Protein AF-A0A811Q6N5-F1 (afdb_monomer_lite)

InterPro domains:
  IPR000994 Peptidase M24 [PF00557] (140-213)
  IPR031615 MYND-like zinc finger [PF15801] (1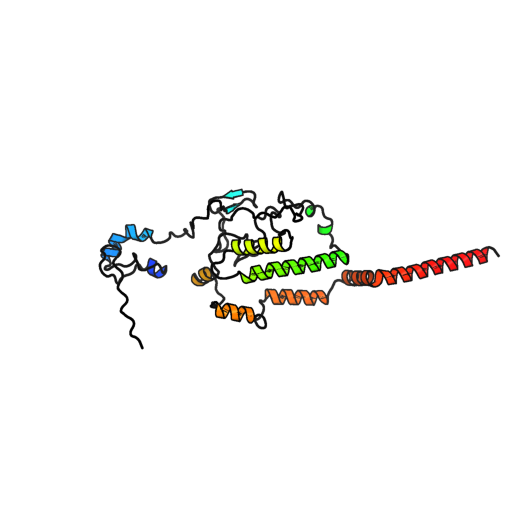3-56)
  IPR031615 MYND-like zinc finger [PS52013] (9-62)
  IPR036005 Creatinase/aminopeptidase-like [G3DSA:3.90.230.10] (87-225)
  IPR036005 Creatinase/aminopeptidase-like [SSF55920] (87-212)

Secondary structure (DSSP, 8-state):
---PPPPPPPBPTTT-SB--EE-HHHHHTT--STTTEESSHHHHHHHHHHHGGGSPPTT------PPTT-BEEEGGGTEEESSPP----SSS-----B-PPPPPPTTSPPPTTTTTS--STTTT-GGGTS-----HHHHHHHHHHHHHHHHHHHHHHHT--TT--HHHHHHHHHHHHHHTT---TTTTGGG--SSS----TT--S-PPP-S----HHHHHHTTS--------HHHHHHHHHTTTSPPPPHHHHHHHHHHHHHHHS--HHHHHHHHHHHTHHHHHHHHHHHHHHHHHHHHHHHHHHH-

Sequence (307 aa):
MEKGAPEASPPCARCGKPAQLQCPKCAELKLPRENAAFCTLDCFRVAWSSHKSVHPKPGALASQQSPEGWKYYVRKGRGRALELPRFDWTGPLRPYPISKMRVVPDEIEKPDWALDGIPKIEPDSDLQKRVEIKTPELIERMREICRIAREVLDPAARVIKPGITTDEIDRVVHEETIARGGYPSPLNYHFFPRSCCTSVNEVICHGIPDARVDDVQELRASGLLQGGGGLTDEQAFRFLTSFQGLPFGKCYNRVMEQIEIYKENKPMGTKLYAFLYNNKKTIAAVFGVFVALFGIIGTLVSVKKAI

Structure (mmCIF, N/CA/C/O backbone):
data_AF-A0A811Q6N5-F1
#
_entry.id   AF-A0A811Q6N5-F1
#
loop_
_atom_site.group_PDB
_atom_site.id
_atom_site.type_symbol
_atom_site.label_atom_id
_atom_site.label_alt_id
_atom_site.label_comp_id
_atom_site.label_asym_id
_atom_site.label_entity_id
_atom_site.label_seq_id
_atom_site.pdbx_PDB_ins_code
_atom_site.Cartn_x
_atom_site.Cartn_y
_atom_site.Cartn_z
_atom_site.occupancy
_atom_site.B_iso_or_equiv
_atom_site.auth_seq_id
_atom_site.auth_comp_id
_atom_site.auth_asym_id
_atom_site.auth_atom_id
_atom_site.pdbx_PDB_model_num
ATOM 1 N N . MET A 1 1 ? 44.303 -31.399 -8.808 1.00 38.75 1 MET A N 1
ATOM 2 C CA . MET A 1 1 ? 44.572 -30.075 -9.407 1.00 38.75 1 MET A CA 1
ATOM 3 C C . MET A 1 1 ? 44.508 -30.236 -10.915 1.00 38.75 1 MET A C 1
ATOM 5 O O . MET A 1 1 ? 45.519 -30.527 -11.542 1.00 38.75 1 MET A O 1
ATOM 9 N N . GLU A 1 2 ? 43.305 -30.156 -11.479 1.00 37.78 2 GLU A N 1
ATOM 10 C CA . GLU A 1 2 ? 43.130 -30.101 -12.931 1.00 37.78 2 GLU A CA 1
ATOM 11 C C . GLU A 1 2 ? 43.659 -28.755 -13.427 1.00 37.78 2 GLU A C 1
ATOM 13 O O . GLU A 1 2 ? 43.240 -27.695 -12.963 1.00 37.78 2 GLU A O 1
ATOM 18 N N . LYS A 1 3 ? 44.636 -28.800 -14.333 1.00 37.78 3 LYS A N 1
ATOM 19 C CA . LYS A 1 3 ? 45.086 -27.623 -15.072 1.00 37.78 3 LYS A CA 1
ATOM 20 C C . LYS A 1 3 ? 43.991 -27.298 -16.088 1.00 37.78 3 LYS A C 1
ATOM 22 O O . LYS A 1 3 ? 43.824 -28.041 -17.050 1.00 37.78 3 LYS A O 1
ATOM 27 N N . GLY A 1 4 ? 43.234 -26.230 -15.835 1.00 36.69 4 GLY A N 1
ATOM 28 C CA . GLY A 1 4 ? 42.237 -25.710 -16.769 1.00 36.69 4 GLY A CA 1
ATOM 29 C C . GLY A 1 4 ? 42.861 -25.418 -18.136 1.00 36.69 4 GLY A C 1
ATOM 30 O O . GLY A 1 4 ? 43.995 -24.941 -18.222 1.00 36.69 4 GLY A O 1
ATOM 31 N N . ALA A 1 5 ? 42.129 -25.755 -19.197 1.00 40.66 5 ALA A N 1
ATOM 32 C CA . ALA A 1 5 ? 42.508 -25.475 -20.577 1.00 40.66 5 ALA A CA 1
ATOM 33 C C . ALA A 1 5 ? 42.766 -23.965 -20.787 1.00 40.66 5 ALA A C 1
ATOM 35 O O . ALA A 1 5 ? 42.106 -23.146 -20.146 1.00 40.66 5 ALA A O 1
ATOM 36 N N . PRO A 1 6 ? 43.702 -23.569 -21.670 1.00 47.19 6 PRO A N 1
ATOM 37 C CA . PRO A 1 6 ? 43.937 -22.160 -21.966 1.00 47.19 6 PRO A CA 1
ATOM 38 C C . PRO A 1 6 ? 42.685 -21.544 -22.605 1.00 47.19 6 PRO A C 1
ATOM 40 O O . PRO A 1 6 ? 42.237 -22.005 -23.655 1.00 47.19 6 PRO A O 1
ATOM 43 N N . GLU A 1 7 ? 42.121 -20.509 -21.975 1.00 57.81 7 GLU A N 1
ATOM 44 C CA . GLU A 1 7 ? 41.024 -19.721 -22.545 1.00 57.81 7 GLU A CA 1
ATOM 45 C C . GLU A 1 7 ? 41.434 -19.199 -23.930 1.00 57.81 7 GLU A C 1
ATOM 47 O O . GLU A 1 7 ? 42.450 -18.513 -24.087 1.00 57.81 7 GLU A O 1
ATOM 52 N N . ALA A 1 8 ? 40.654 -19.551 -24.954 1.00 67.50 8 ALA A N 1
ATOM 53 C CA . ALA A 1 8 ? 40.895 -19.100 -26.315 1.00 67.50 8 ALA A CA 1
ATOM 54 C C . ALA A 1 8 ? 40.844 -17.565 -26.366 1.00 67.50 8 ALA A C 1
ATOM 56 O O . ALA A 1 8 ? 39.873 -16.943 -25.935 1.00 67.50 8 ALA A O 1
ATOM 57 N N . SER A 1 9 ? 41.901 -16.939 -26.889 1.00 73.94 9 SER A N 1
ATOM 58 C CA . SER A 1 9 ? 41.954 -15.481 -27.019 1.00 73.94 9 SER A CA 1
ATOM 59 C C . SER A 1 9 ? 40.845 -14.996 -27.966 1.00 73.94 9 SER A C 1
ATOM 61 O O . SER A 1 9 ? 40.751 -15.516 -29.082 1.00 73.94 9 SER A O 1
ATOM 63 N N . PRO A 1 10 ? 40.027 -14.002 -27.575 1.00 83.31 10 PRO A N 1
ATOM 64 C CA . PRO A 1 10 ? 38.924 -13.529 -28.404 1.00 83.31 10 PRO A CA 1
ATOM 65 C C . PRO A 1 10 ? 39.441 -12.905 -29.713 1.00 83.31 10 PRO A C 1
ATOM 67 O O . PRO A 1 10 ? 40.544 -12.343 -29.738 1.00 83.31 10 PRO A O 1
ATOM 70 N N . PRO A 1 11 ? 38.668 -12.970 -30.811 1.00 88.12 11 PRO A N 1
ATOM 71 C CA . PRO A 1 11 ? 39.056 -12.354 -32.072 1.00 88.12 11 PRO A CA 1
ATOM 72 C C . PRO A 1 11 ? 39.027 -10.824 -31.965 1.00 88.12 11 PRO A C 1
ATOM 74 O O . PRO A 1 11 ? 38.160 -10.226 -31.328 1.00 88.12 11 PRO A O 1
ATOM 77 N N . CYS A 1 12 ? 39.981 -10.173 -32.624 1.00 86.50 12 CYS A N 1
ATOM 78 C CA . CYS A 1 12 ? 40.055 -8.725 -32.735 1.00 86.50 12 CYS A CA 1
ATOM 79 C C . CYS A 1 12 ? 38.809 -8.202 -33.448 1.00 86.50 12 CYS A C 1
ATOM 81 O O . CYS A 1 12 ? 38.562 -8.566 -34.598 1.00 86.50 12 CYS A O 1
ATOM 83 N N . ALA A 1 13 ? 38.102 -7.267 -32.812 1.00 84.12 13 ALA A N 1
ATOM 84 C CA . ALA A 1 13 ? 36.857 -6.682 -33.311 1.00 84.12 13 ALA A CA 1
ATOM 85 C C . ALA A 1 13 ? 36.988 -5.994 -34.685 1.00 84.12 13 ALA A C 1
ATOM 87 O O . ALA A 1 13 ? 35.990 -5.699 -35.333 1.00 84.12 13 ALA A O 1
ATOM 88 N N . ARG A 1 14 ? 38.221 -5.724 -35.138 1.00 86.00 14 ARG A N 1
ATOM 89 C CA . ARG A 1 14 ? 38.505 -5.135 -36.452 1.00 86.00 14 ARG A CA 1
ATOM 90 C C . ARG A 1 14 ? 38.951 -6.154 -37.498 1.00 86.00 14 ARG A C 1
ATOM 92 O O . ARG A 1 14 ? 38.504 -6.089 -38.634 1.00 86.00 14 ARG A O 1
ATOM 99 N N . CYS A 1 15 ? 39.924 -7.000 -37.164 1.00 87.31 15 CYS A N 1
ATOM 100 C CA . CYS A 1 15 ? 40.653 -7.804 -38.154 1.00 87.31 15 CYS A CA 1
ATOM 101 C C . CYS A 1 15 ? 40.602 -9.313 -37.894 1.00 87.31 15 CYS A C 1
ATOM 103 O O . CYS A 1 15 ? 41.273 -10.063 -38.596 1.00 87.31 15 CYS A O 1
ATOM 105 N N . GLY A 1 16 ? 39.876 -9.759 -36.864 1.00 83.62 16 GLY A N 1
ATOM 106 C CA . GLY A 1 16 ? 39.675 -11.174 -36.542 1.00 83.62 16 GLY A CA 1
ATOM 107 C C . GLY A 1 16 ? 40.877 -11.900 -35.927 1.00 83.62 16 GLY A C 1
ATOM 108 O O . GLY A 1 16 ? 40.720 -13.011 -35.434 1.00 83.62 16 GLY A O 1
ATOM 109 N N . LYS A 1 17 ? 42.072 -11.293 -35.901 1.00 88.69 17 LYS A N 1
ATOM 110 C CA . LYS A 1 17 ? 43.275 -11.886 -35.284 1.00 88.69 17 LYS A CA 1
ATOM 111 C C . LYS A 1 17 ? 43.118 -12.044 -33.763 1.00 88.69 17 LYS A C 1
ATOM 113 O O . LYS A 1 17 ? 42.448 -11.203 -33.170 1.00 88.69 17 LYS A O 1
ATOM 118 N N . PRO A 1 18 ? 43.778 -13.018 -33.112 1.00 88.19 18 PRO A N 1
ATOM 119 C CA . PRO A 1 18 ? 43.757 -13.153 -31.654 1.00 88.19 18 PRO A CA 1
ATOM 120 C C . PRO A 1 18 ? 44.109 -11.835 -30.953 1.00 88.19 18 PRO A C 1
ATOM 122 O O . PRO A 1 18 ? 45.118 -11.199 -31.271 1.00 88.19 18 PRO A O 1
ATOM 125 N N . ALA A 1 19 ? 43.253 -11.401 -30.032 1.00 86.75 19 ALA A N 1
ATOM 126 C CA . ALA A 1 19 ? 43.373 -10.121 -29.352 1.00 86.75 19 ALA A CA 1
ATOM 127 C C . ALA A 1 19 ? 43.692 -10.290 -27.865 1.00 86.75 19 ALA A C 1
ATOM 129 O O . ALA A 1 19 ? 43.110 -11.125 -27.177 1.00 86.75 19 ALA A O 1
ATOM 130 N N . GLN A 1 20 ? 44.595 -9.444 -27.366 1.00 82.38 20 GLN A N 1
ATOM 131 C CA . GLN A 1 20 ? 44.990 -9.414 -25.953 1.00 82.38 20 GLN A CA 1
ATOM 132 C C . GLN A 1 20 ? 44.655 -8.080 -25.275 1.00 82.38 20 GLN A C 1
ATOM 134 O O . GLN A 1 20 ? 44.527 -8.031 -24.054 1.00 82.38 20 GLN A O 1
ATOM 139 N N . LEU A 1 21 ? 44.452 -7.008 -26.049 1.00 83.50 21 LEU A N 1
ATOM 140 C CA . LEU A 1 21 ? 44.120 -5.684 -25.526 1.00 83.50 21 LEU A CA 1
ATOM 141 C C . LEU A 1 21 ? 42.601 -5.521 -25.412 1.00 83.50 21 LEU A C 1
ATOM 143 O O . LEU A 1 21 ? 41.848 -6.012 -26.253 1.00 83.50 21 LEU A O 1
ATOM 147 N N . GLN A 1 22 ? 42.154 -4.791 -24.393 1.00 82.56 22 GLN A N 1
ATOM 148 C CA . GLN A 1 22 ? 40.747 -4.462 -24.159 1.00 82.56 22 GLN A CA 1
ATOM 149 C C . GLN A 1 22 ? 40.582 -2.943 -24.053 1.00 82.56 22 GLN A C 1
ATOM 151 O O . GLN A 1 22 ? 41.466 -2.251 -23.548 1.00 82.56 22 GLN A O 1
ATOM 156 N N . CYS A 1 23 ? 39.450 -2.415 -24.525 1.00 84.75 23 CYS A N 1
ATOM 157 C CA . CYS A 1 23 ? 39.114 -1.007 -24.320 1.00 84.75 23 CYS A CA 1
ATOM 158 C C . CYS A 1 23 ? 39.022 -0.692 -22.810 1.00 84.75 23 CYS A C 1
ATOM 160 O O . CYS A 1 23 ? 38.252 -1.363 -22.117 1.00 84.75 23 CYS A O 1
ATOM 162 N N . PRO A 1 24 ? 39.713 0.348 -22.299 1.00 82.19 24 PRO A N 1
ATOM 163 C CA . PRO A 1 24 ? 39.661 0.711 -20.881 1.00 82.19 24 PRO A CA 1
ATOM 164 C C . PRO A 1 24 ? 38.242 1.000 -20.379 1.00 82.19 24 PRO A C 1
ATOM 166 O O . PRO A 1 24 ? 37.887 0.578 -19.285 1.00 82.19 24 PRO A O 1
ATO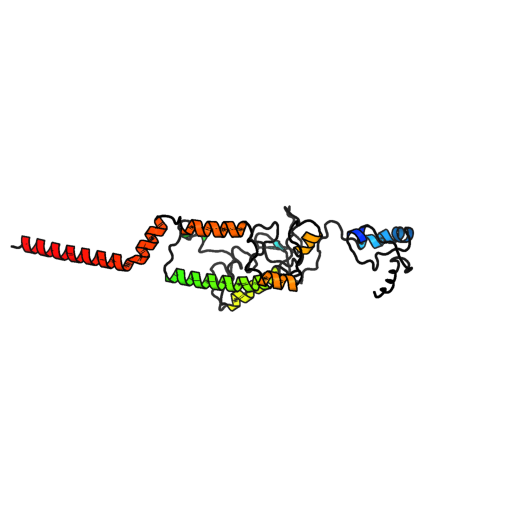M 169 N N . LYS A 1 25 ? 37.398 1.637 -21.207 1.00 77.56 25 LYS A N 1
ATOM 170 C CA . LYS A 1 25 ? 35.998 1.927 -20.860 1.00 77.56 25 LYS A CA 1
ATOM 171 C C . LYS A 1 25 ? 35.144 0.660 -20.800 1.00 77.56 25 LYS A C 1
ATOM 173 O O . LYS A 1 25 ? 34.339 0.518 -19.891 1.00 77.56 25 LYS A O 1
ATOM 178 N N . CYS A 1 26 ? 35.336 -0.289 -21.718 1.00 82.25 26 CYS A N 1
ATOM 179 C CA . CYS A 1 26 ? 34.648 -1.583 -21.649 1.00 82.25 26 CYS A CA 1
ATOM 180 C C . CYS A 1 26 ? 35.101 -2.410 -20.439 1.00 82.25 26 CYS A C 1
ATOM 182 O O . CYS A 1 26 ? 34.277 -3.099 -19.849 1.00 82.25 26 CYS A O 1
ATOM 184 N N . ALA A 1 27 ? 36.386 -2.339 -20.072 1.00 80.81 27 ALA A N 1
ATOM 185 C CA . ALA A 1 27 ? 36.914 -2.991 -18.876 1.00 80.81 27 ALA A CA 1
ATOM 186 C C . ALA A 1 27 ? 36.331 -2.373 -17.592 1.00 80.81 27 ALA A C 1
ATOM 188 O O . ALA A 1 27 ? 35.909 -3.102 -16.700 1.00 80.81 27 ALA A O 1
ATOM 189 N N . GLU A 1 28 ? 36.232 -1.041 -17.537 1.00 77.62 28 GLU A N 1
ATOM 190 C CA . GLU A 1 28 ? 35.579 -0.295 -16.452 1.00 77.62 28 GLU A CA 1
ATOM 191 C C . GLU A 1 28 ? 34.086 -0.651 -16.332 1.00 77.62 28 GLU A C 1
ATOM 193 O O . GLU A 1 28 ? 33.594 -0.900 -15.236 1.00 77.62 28 GLU A O 1
ATOM 198 N N . LEU A 1 29 ? 33.379 -0.741 -17.464 1.00 74.12 29 LEU A N 1
ATOM 199 C CA . LEU A 1 29 ? 31.946 -1.057 -17.541 1.00 74.12 29 LEU A CA 1
ATOM 200 C C . LEU A 1 29 ? 31.632 -2.565 -17.497 1.00 74.12 29 LEU A C 1
ATOM 202 O O . LEU A 1 29 ? 30.470 -2.940 -17.633 1.00 74.12 29 LEU A O 1
ATOM 206 N N . LYS A 1 30 ? 32.645 -3.431 -17.345 1.00 76.44 30 LYS A N 1
ATOM 207 C CA . LYS A 1 30 ? 32.521 -4.904 -17.361 1.00 76.44 30 LYS A CA 1
ATOM 208 C C . LYS A 1 30 ? 31.727 -5.455 -18.559 1.00 76.44 30 LYS A C 1
ATOM 210 O O . LYS A 1 30 ? 31.027 -6.458 -18.442 1.00 76.44 30 LYS A O 1
ATOM 215 N N . LEU A 1 31 ? 31.841 -4.810 -19.720 1.00 75.62 31 LEU A N 1
ATOM 216 C CA . LEU A 1 31 ? 31.185 -5.268 -20.947 1.00 75.62 31 LEU A CA 1
ATOM 217 C C . LEU A 1 31 ? 31.876 -6.536 -21.489 1.00 75.62 31 LEU A C 1
ATOM 219 O O . LEU A 1 31 ? 33.095 -6.674 -21.315 1.00 75.62 31 LEU A O 1
ATOM 223 N N . PRO A 1 32 ? 31.141 -7.442 -22.170 1.00 77.62 32 PRO A N 1
ATOM 224 C CA . PRO A 1 32 ? 31.713 -8.648 -22.765 1.00 77.62 32 PRO A CA 1
ATOM 225 C C . PRO A 1 32 ? 32.937 -8.343 -23.637 1.00 77.62 32 PRO A C 1
ATOM 227 O O . PRO A 1 32 ? 32.979 -7.341 -24.353 1.00 77.62 32 PRO A O 1
ATOM 230 N N . ARG A 1 33 ? 33.952 -9.217 -23.587 1.00 74.06 33 ARG A N 1
ATOM 231 C CA . ARG A 1 33 ? 35.174 -9.066 -24.404 1.00 74.06 33 ARG A CA 1
ATOM 232 C C . ARG A 1 33 ? 34.930 -9.383 -25.880 1.00 74.06 33 ARG A C 1
ATOM 234 O O . ARG A 1 33 ? 35.686 -8.924 -26.738 1.00 74.06 33 ARG A O 1
ATOM 241 N N . GLU A 1 34 ? 33.877 -10.137 -26.169 1.00 68.56 34 GLU A N 1
ATOM 242 C CA . GLU A 1 34 ? 33.398 -10.443 -27.512 1.00 68.56 34 GLU A CA 1
ATOM 243 C C . GLU A 1 34 ? 33.021 -9.131 -28.219 1.00 68.56 34 GLU A C 1
ATOM 245 O O . GLU A 1 34 ? 32.173 -8.379 -27.749 1.00 68.56 34 GLU A O 1
ATOM 250 N N . ASN A 1 35 ? 33.710 -8.811 -29.320 1.00 69.38 35 ASN A N 1
ATOM 251 C CA . ASN A 1 35 ? 33.609 -7.540 -30.063 1.00 69.38 35 ASN A CA 1
ATOM 252 C C . ASN A 1 35 ? 34.190 -6.285 -29.367 1.00 69.38 35 ASN A C 1
ATOM 254 O O . ASN A 1 35 ? 34.050 -5.173 -29.882 1.00 69.38 35 ASN A O 1
ATOM 258 N N . ALA A 1 36 ? 34.909 -6.443 -28.250 1.00 76.88 36 ALA A N 1
ATOM 259 C CA . ALA A 1 36 ? 35.587 -5.351 -27.532 1.00 76.88 36 ALA A CA 1
ATOM 260 C C . ALA A 1 36 ? 37.098 -5.588 -27.311 1.00 76.88 36 ALA A C 1
ATOM 262 O O . ALA A 1 36 ? 37.750 -4.840 -26.569 1.00 76.88 36 ALA A O 1
ATOM 263 N N . ALA A 1 37 ? 37.657 -6.618 -27.954 1.00 85.75 37 ALA A N 1
ATOM 264 C CA . ALA A 1 37 ? 39.072 -6.970 -27.905 1.00 85.75 37 ALA A CA 1
ATOM 265 C C . ALA A 1 37 ? 39.824 -6.501 -29.164 1.00 85.75 37 ALA A C 1
ATOM 267 O O . ALA A 1 37 ? 39.303 -6.561 -30.280 1.00 85.75 37 ALA A O 1
ATOM 268 N N . PHE A 1 38 ? 41.073 -6.056 -28.997 1.00 89.19 38 PHE A N 1
ATOM 269 C CA . PHE A 1 38 ? 41.928 -5.553 -30.075 1.00 89.19 38 PHE A CA 1
ATOM 270 C C . PHE A 1 38 ? 43.320 -6.194 -30.034 1.00 89.19 38 PHE A C 1
ATOM 272 O O . PHE A 1 38 ? 43.899 -6.406 -28.969 1.00 89.19 38 PHE A O 1
ATOM 279 N N . CYS A 1 39 ? 43.882 -6.508 -31.202 1.00 89.75 39 CYS A N 1
ATOM 280 C CA . CYS A 1 39 ? 45.232 -7.074 -31.286 1.00 89.75 39 CYS A CA 1
ATOM 281 C C . CYS A 1 39 ? 46.335 -6.009 -31.154 1.00 89.75 39 CYS A C 1
ATOM 283 O O . CYS A 1 39 ? 47.429 -6.322 -30.704 1.00 89.75 39 CYS A O 1
ATOM 285 N N . THR A 1 40 ? 46.062 -4.754 -31.539 1.00 89.12 40 THR A N 1
ATOM 286 C CA . THR A 1 40 ? 47.014 -3.630 -31.476 1.00 89.12 40 THR A CA 1
ATOM 287 C C . THR A 1 40 ? 46.307 -2.306 -31.179 1.00 89.12 40 THR A C 1
ATOM 289 O O . THR A 1 40 ? 45.103 -2.165 -31.423 1.00 89.12 40 THR A O 1
ATOM 292 N N . LEU A 1 41 ? 47.067 -1.307 -30.712 1.00 84.81 41 LEU A N 1
ATOM 293 C CA . LEU A 1 41 ? 46.569 0.056 -30.489 1.00 84.81 41 LEU A CA 1
ATOM 294 C C . LEU A 1 41 ? 46.045 0.705 -31.783 1.00 84.81 41 LEU A C 1
ATOM 296 O O . LEU A 1 41 ? 45.053 1.428 -31.747 1.00 84.81 41 LEU A O 1
ATOM 300 N N . ASP A 1 42 ? 46.645 0.402 -32.935 1.00 87.88 42 ASP A N 1
ATOM 301 C CA . ASP A 1 42 ? 46.171 0.906 -34.231 1.00 87.88 42 ASP A CA 1
ATOM 302 C C . ASP A 1 42 ? 44.824 0.304 -34.631 1.00 87.88 42 ASP A C 1
ATOM 304 O O . ASP A 1 42 ? 43.959 1.001 -35.163 1.00 87.88 42 ASP A O 1
ATOM 308 N N . CYS A 1 43 ? 44.599 -0.982 -34.337 1.00 86.56 43 CYS A N 1
ATOM 309 C CA . CYS A 1 43 ? 43.284 -1.586 -34.541 1.00 86.56 43 CYS A CA 1
ATOM 310 C C . CYS A 1 43 ? 42.219 -0.927 -33.666 1.00 86.56 43 CYS A C 1
ATOM 312 O O . CYS A 1 43 ? 41.117 -0.698 -34.157 1.00 86.56 43 CYS A O 1
ATOM 314 N N . PHE A 1 44 ? 42.562 -0.567 -32.427 1.00 86.69 44 PHE A N 1
ATOM 315 C CA . PHE A 1 44 ? 41.679 0.189 -31.542 1.00 86.69 44 PHE A CA 1
ATOM 316 C C . PHE A 1 44 ? 41.387 1.600 -32.076 1.00 86.69 44 PHE A C 1
ATOM 318 O O . PHE A 1 44 ? 40.225 1.980 -32.182 1.00 86.69 44 PHE A O 1
ATOM 325 N N . ARG A 1 45 ? 42.414 2.364 -32.474 1.00 84.94 45 ARG A N 1
ATOM 326 C CA . ARG A 1 45 ? 42.250 3.739 -32.982 1.00 84.94 45 ARG A CA 1
ATOM 327 C C . ARG A 1 45 ? 41.370 3.801 -34.228 1.00 84.94 45 ARG A C 1
ATOM 329 O O . ARG A 1 45 ? 40.478 4.640 -34.295 1.00 84.94 45 ARG A O 1
ATOM 336 N N . VAL A 1 46 ? 41.587 2.901 -35.188 1.00 85.56 46 VAL A N 1
ATOM 337 C CA . VAL A 1 46 ? 40.789 2.858 -36.425 1.00 85.56 46 VAL A CA 1
ATOM 338 C C . VAL A 1 46 ? 39.356 2.400 -36.151 1.00 85.56 46 VAL A C 1
ATOM 340 O O . VAL A 1 46 ? 38.422 2.921 -36.752 1.00 85.56 46 VAL A O 1
ATOM 343 N N . ALA A 1 47 ? 39.166 1.457 -35.226 1.00 83.69 47 ALA A N 1
ATOM 344 C CA . ALA A 1 47 ? 37.840 0.984 -34.846 1.00 83.69 47 ALA A CA 1
ATOM 345 C C . ALA A 1 47 ? 37.108 1.926 -33.876 1.00 83.69 47 ALA A C 1
ATOM 347 O O . ALA A 1 47 ? 35.939 1.699 -33.595 1.00 83.69 47 ALA A O 1
ATOM 348 N N . TRP A 1 48 ? 37.746 2.979 -33.350 1.00 81.25 48 TRP A N 1
ATOM 349 C CA . TRP A 1 48 ? 37.165 3.827 -32.302 1.00 81.25 48 TRP A CA 1
ATOM 350 C C . TRP A 1 48 ? 35.834 4.471 -32.709 1.00 81.25 48 TRP A C 1
ATOM 352 O O . TRP A 1 48 ? 34.909 4.553 -31.900 1.00 81.25 48 TRP A O 1
ATOM 362 N N . SER A 1 49 ? 35.714 4.913 -33.965 1.00 77.31 49 SER A N 1
ATOM 363 C CA . SER A 1 49 ? 34.514 5.587 -34.472 1.00 77.31 49 SER A CA 1
ATOM 364 C C . SER A 1 49 ? 33.273 4.691 -34.453 1.00 77.31 49 SER A C 1
ATOM 366 O O . SER A 1 49 ? 32.194 5.188 -34.134 1.00 77.31 49 SER A O 1
ATOM 368 N N . SER A 1 50 ? 33.429 3.395 -34.736 1.00 79.62 50 SER A N 1
ATOM 369 C CA . SER A 1 50 ? 32.362 2.395 -34.656 1.00 79.62 50 SER A CA 1
ATOM 370 C C . SER A 1 50 ? 32.244 1.795 -33.253 1.00 79.62 50 SER A C 1
ATOM 372 O O . SER A 1 50 ? 31.136 1.648 -32.745 1.00 79.62 50 SER A O 1
ATOM 374 N N . HIS A 1 51 ? 33.360 1.530 -32.572 1.00 81.38 51 HIS A N 1
ATOM 375 C CA . HIS A 1 51 ? 33.393 0.914 -31.246 1.00 81.38 51 HIS A CA 1
ATOM 376 C C . HIS A 1 51 ? 32.774 1.800 -30.159 1.00 81.38 51 HIS A C 1
ATOM 378 O O . HIS A 1 51 ? 32.061 1.285 -29.313 1.00 81.38 51 HIS A O 1
ATOM 384 N N . LYS A 1 52 ? 32.943 3.129 -30.191 1.00 76.94 52 LYS A N 1
ATOM 385 C CA . LYS A 1 52 ? 32.346 4.032 -29.181 1.00 76.94 52 LYS A CA 1
ATOM 386 C C . LYS A 1 52 ? 30.812 3.946 -29.081 1.00 76.94 52 LYS A C 1
ATOM 388 O O . LYS A 1 52 ? 30.246 4.407 -28.099 1.00 76.94 52 LYS A O 1
ATOM 393 N N . SER A 1 53 ? 30.139 3.384 -30.091 1.00 75.56 53 SER A N 1
ATOM 394 C CA . SER A 1 53 ? 28.688 3.149 -30.073 1.00 75.56 53 SER A CA 1
ATOM 395 C C . SER A 1 53 ? 28.262 2.023 -29.124 1.00 75.56 53 SER A C 1
ATOM 397 O O . SER A 1 53 ? 27.109 1.999 -28.708 1.00 75.56 53 SER A O 1
ATOM 399 N N . VAL A 1 54 ? 29.189 1.134 -28.739 1.00 70.38 54 VAL A N 1
ATOM 400 C CA . VAL A 1 54 ? 28.933 0.060 -27.764 1.00 70.38 54 VAL A CA 1
ATOM 401 C C . VAL A 1 54 ? 28.998 0.562 -26.320 1.00 70.38 54 VAL A C 1
ATOM 403 O O . VAL A 1 54 ? 28.712 -0.186 -25.390 1.00 70.38 54 VAL A O 1
ATOM 406 N N . HIS A 1 55 ? 29.399 1.822 -26.112 1.00 72.81 55 HIS A N 1
ATOM 407 C CA . HIS A 1 55 ? 29.423 2.445 -24.793 1.00 72.81 55 HIS A CA 1
ATOM 408 C C . HIS A 1 55 ? 28.077 3.142 -24.558 1.00 72.81 55 HIS A C 1
ATOM 410 O O . HIS A 1 55 ? 27.686 3.989 -25.368 1.00 72.81 55 HIS A O 1
ATOM 416 N N . PRO A 1 56 ? 27.361 2.836 -23.463 1.00 58.62 56 PRO A N 1
ATOM 417 C CA . PRO A 1 56 ? 26.148 3.566 -23.119 1.00 58.62 56 PRO A CA 1
ATOM 418 C C . PRO A 1 56 ? 26.473 5.054 -22.918 1.00 58.62 56 PRO A C 1
ATOM 420 O O . PRO A 1 56 ? 27.449 5.412 -22.252 1.00 58.62 56 PRO A O 1
ATOM 423 N N . LYS A 1 57 ? 25.673 5.941 -23.527 1.00 52.19 57 LYS A N 1
ATOM 424 C CA . LYS A 1 57 ? 25.845 7.395 -23.376 1.00 52.19 57 LYS A CA 1
ATOM 425 C C . LYS A 1 57 ? 25.611 7.797 -21.910 1.00 52.19 57 LYS A C 1
ATOM 427 O O . LYS A 1 57 ? 24.690 7.262 -21.290 1.00 52.19 57 LYS A O 1
ATOM 432 N N . PRO A 1 58 ? 26.356 8.773 -21.360 1.00 37.50 58 PRO A N 1
ATOM 433 C CA . PRO A 1 58 ? 26.047 9.335 -20.047 1.00 37.50 58 PRO A CA 1
ATOM 434 C C . PRO A 1 58 ? 24.622 9.907 -20.069 1.00 37.50 58 PRO A C 1
ATOM 436 O O . PRO A 1 58 ? 24.333 10.796 -20.868 1.00 37.50 58 PRO A O 1
ATOM 439 N N . GLY A 1 59 ? 23.720 9.353 -19.254 1.00 45.28 59 GLY A N 1
ATOM 440 C CA . GLY A 1 59 ? 22.294 9.715 -19.243 1.00 45.28 59 GLY A CA 1
ATOM 441 C C . GLY A 1 59 ? 21.367 8.792 -20.043 1.00 45.28 59 GLY A C 1
ATOM 442 O O . GLY A 1 59 ? 20.159 8.990 -20.012 1.00 45.28 59 GLY A O 1
ATOM 443 N N . ALA A 1 60 ? 21.894 7.756 -20.700 1.00 38.34 60 ALA A N 1
ATOM 444 C CA . ALA A 1 60 ? 21.111 6.650 -21.247 1.00 38.34 60 ALA A CA 1
ATOM 445 C C . ALA A 1 60 ? 21.053 5.485 -20.243 1.00 38.34 60 ALA A C 1
ATOM 447 O O . ALA A 1 60 ? 21.452 4.366 -20.561 1.00 38.34 60 ALA A O 1
ATOM 448 N N . LEU A 1 61 ? 20.584 5.742 -19.016 1.00 40.97 61 LEU A N 1
ATOM 449 C CA . LEU A 1 61 ? 20.042 4.650 -18.210 1.00 40.97 61 LEU A CA 1
ATOM 450 C C . LEU A 1 61 ? 18.661 4.321 -18.790 1.00 40.97 61 LEU A C 1
ATOM 452 O O . LEU A 1 61 ? 17.752 5.144 -18.744 1.00 40.97 61 LEU A O 1
ATOM 456 N N . ALA A 1 62 ? 18.570 3.132 -19.383 1.00 38.81 62 ALA A N 1
ATOM 457 C CA . ALA A 1 62 ? 17.351 2.435 -19.773 1.00 38.81 62 ALA A CA 1
ATOM 458 C C . ALA A 1 62 ? 16.361 3.200 -20.681 1.00 38.81 62 ALA A C 1
ATOM 460 O O . ALA A 1 62 ? 15.272 3.581 -20.263 1.00 38.81 62 ALA A O 1
ATOM 461 N N . SER A 1 63 ? 16.624 3.215 -21.993 1.00 38.59 63 SER A N 1
ATOM 462 C CA . SER A 1 63 ? 15.532 2.893 -22.927 1.00 38.59 63 SER A CA 1
ATOM 463 C C . SER A 1 63 ? 15.395 1.367 -22.994 1.00 38.59 63 SER A C 1
ATOM 465 O O . SER A 1 63 ? 15.631 0.747 -24.031 1.00 38.59 63 SER A O 1
ATOM 467 N N . GLN A 1 64 ? 15.086 0.728 -21.864 1.00 45.12 64 GLN A N 1
ATOM 468 C CA . GLN A 1 64 ? 14.495 -0.602 -21.939 1.00 45.12 64 GLN A CA 1
ATOM 469 C C . GLN A 1 64 ? 13.135 -0.385 -22.598 1.00 45.12 64 GLN A C 1
ATOM 471 O O . GLN A 1 64 ? 12.339 0.416 -22.109 1.00 45.12 64 GLN A O 1
ATOM 476 N N . GLN A 1 65 ? 12.922 -0.991 -23.766 1.00 44.00 65 GLN A N 1
ATOM 477 C CA . GLN A 1 65 ? 11.639 -0.949 -24.459 1.00 44.00 65 GLN A CA 1
ATOM 478 C C . GLN A 1 65 ? 10.574 -1.417 -23.471 1.00 44.00 65 GLN A C 1
ATOM 480 O O . GLN A 1 65 ? 10.504 -2.593 -23.123 1.00 44.00 65 GLN A O 1
ATOM 485 N N . SER A 1 66 ? 9.793 -0.474 -22.952 1.00 51.69 66 SER A N 1
ATOM 486 C CA . SER A 1 66 ? 8.705 -0.799 -22.050 1.00 51.69 66 SER A CA 1
ATOM 487 C C . SER A 1 66 ? 7.691 -1.641 -22.825 1.00 51.69 66 SER A C 1
ATOM 489 O O . SER A 1 66 ? 7.428 -1.300 -23.985 1.00 51.69 66 SER A O 1
ATOM 491 N N . PRO A 1 67 ? 7.108 -2.697 -22.231 1.00 59.06 67 PRO A N 1
ATOM 492 C CA . PRO A 1 67 ? 6.115 -3.512 -22.921 1.00 59.06 67 PRO A CA 1
ATOM 493 C C . PRO A 1 67 ? 4.992 -2.631 -23.484 1.00 59.06 67 PRO A C 1
ATOM 495 O O . PRO A 1 67 ? 4.683 -1.576 -22.917 1.00 59.06 67 PRO A O 1
ATOM 498 N N . GLU A 1 68 ? 4.387 -3.031 -24.604 1.00 62.47 68 GLU A N 1
ATOM 499 C CA . GLU A 1 68 ? 3.390 -2.201 -25.288 1.00 62.47 68 GLU A CA 1
ATOM 500 C C . GLU A 1 68 ? 2.311 -1.678 -24.321 1.00 62.47 68 GLU A C 1
ATOM 502 O O . GLU A 1 68 ? 1.694 -2.417 -23.552 1.00 62.47 68 GLU A O 1
ATOM 507 N N . GLY A 1 69 ? 2.096 -0.359 -24.335 1.00 75.44 69 GLY A N 1
ATOM 508 C CA . GLY A 1 69 ? 1.084 0.308 -23.512 1.00 75.44 69 GLY A CA 1
ATOM 509 C C . GLY A 1 69 ? 1.528 0.742 -22.111 1.00 75.44 69 GLY A C 1
ATOM 510 O O . GLY A 1 69 ? 0.758 1.441 -21.445 1.00 75.44 69 GLY A O 1
ATOM 511 N N . TRP A 1 70 ? 2.744 0.410 -21.671 1.00 90.12 70 TRP A N 1
ATOM 512 C CA . TRP A 1 70 ? 3.310 0.945 -20.432 1.00 90.12 70 TRP A CA 1
ATOM 513 C C . TRP A 1 70 ? 3.719 2.409 -20.617 1.00 90.12 70 TRP A C 1
ATOM 515 O O . TRP A 1 70 ? 4.298 2.790 -21.632 1.00 90.12 70 TRP A O 1
ATOM 525 N N . LYS A 1 71 ? 3.366 3.259 -19.650 1.00 91.44 71 LYS A N 1
ATOM 526 C CA . LYS A 1 71 ? 3.580 4.714 -19.726 1.00 91.44 71 LYS A CA 1
ATOM 527 C C . LYS A 1 71 ? 3.920 5.280 -18.355 1.00 91.44 71 LYS A C 1
ATOM 529 O O . LYS A 1 71 ? 3.435 4.770 -17.346 1.00 91.44 71 LYS A O 1
ATOM 534 N N . TYR A 1 72 ? 4.683 6.366 -18.317 1.00 91.62 72 TYR A N 1
ATOM 535 C CA . TYR A 1 72 ? 4.961 7.107 -17.091 1.00 91.62 72 TYR A CA 1
ATOM 536 C C . TYR A 1 72 ? 3.694 7.734 -16.523 1.00 91.62 72 TYR A C 1
ATOM 538 O O . TYR A 1 72 ? 2.849 8.252 -17.261 1.00 91.62 72 TYR A O 1
ATOM 546 N N . TYR A 1 73 ? 3.586 7.713 -15.199 1.00 90.12 73 TYR A N 1
ATOM 547 C CA . TYR A 1 73 ? 2.494 8.339 -14.472 1.00 90.12 73 TYR A CA 1
ATOM 548 C C . TYR A 1 73 ? 2.782 9.818 -14.233 1.00 90.12 73 TYR A C 1
ATOM 550 O O . TYR A 1 73 ? 3.813 10.166 -13.663 1.00 90.12 73 TYR A O 1
ATOM 558 N N . VAL A 1 74 ? 1.881 10.705 -14.660 1.00 90.00 74 VAL A N 1
ATOM 559 C CA . VAL A 1 74 ? 2.063 12.158 -14.519 1.00 90.00 74 VAL A CA 1
ATOM 560 C C . VAL A 1 74 ? 0.781 12.839 -14.035 1.00 90.00 74 VAL A C 1
ATOM 562 O O . VAL A 1 74 ? -0.299 12.250 -14.035 1.00 90.00 74 VAL A O 1
ATOM 565 N N . ARG A 1 75 ? 0.892 14.109 -13.618 1.00 85.88 75 ARG A N 1
ATOM 566 C CA . ARG A 1 75 ? -0.246 14.968 -13.223 1.00 85.88 75 ARG A CA 1
ATOM 567 C C . ARG A 1 75 ? -1.146 14.351 -12.139 1.00 85.88 75 ARG A C 1
ATOM 569 O O . ARG A 1 75 ? -2.368 14.360 -12.280 1.00 85.88 75 ARG A O 1
ATOM 576 N N . LYS A 1 76 ? -0.544 13.804 -11.070 1.00 81.56 76 LYS A N 1
ATOM 577 C CA . LYS A 1 76 ? -1.258 13.098 -9.981 1.00 81.56 76 LYS A CA 1
ATOM 578 C C . LYS A 1 76 ? -2.234 12.047 -10.521 1.00 81.56 76 LYS A C 1
ATOM 580 O O . LYS A 1 76 ? -3.374 11.963 -10.092 1.00 81.56 76 LYS A O 1
ATOM 585 N N . GLY A 1 77 ? -1.805 11.340 -11.556 1.00 75.12 77 GLY A N 1
ATOM 586 C CA . GLY A 1 77 ? -2.539 10.222 -12.107 1.00 75.12 77 GLY A CA 1
ATOM 587 C C . GLY A 1 77 ? -3.591 10.470 -13.151 1.00 75.12 77 GLY A C 1
ATOM 588 O O . GLY A 1 77 ? -4.167 9.533 -13.694 1.00 75.12 77 GLY A O 1
ATOM 589 N N . ARG A 1 78 ? -3.753 11.730 -13.530 1.00 84.12 78 ARG A N 1
ATOM 590 C CA . ARG A 1 78 ? -4.654 12.118 -14.611 1.00 84.12 78 ARG A CA 1
ATOM 591 C C . ARG A 1 78 ? -3.966 12.187 -15.973 1.00 84.12 78 ARG A C 1
ATOM 593 O O . ARG A 1 78 ? -4.570 12.634 -16.940 1.00 84.12 78 ARG A O 1
ATOM 600 N N . GLY A 1 79 ? -2.697 11.789 -16.067 1.00 87.44 79 GLY A N 1
ATOM 601 C CA . GLY A 1 79 ? -1.960 11.782 -17.324 1.00 87.44 79 GLY A CA 1
ATOM 602 C C . GLY A 1 79 ? -0.995 10.611 -17.449 1.00 87.44 79 GLY A C 1
ATOM 603 O O . GLY A 1 79 ? -0.521 10.049 -16.460 1.00 87.44 79 GLY A O 1
ATOM 604 N N . ARG A 1 80 ? -0.691 10.266 -18.700 1.00 90.38 80 ARG A N 1
ATOM 605 C CA . ARG A 1 80 ? 0.277 9.236 -19.079 1.00 90.38 80 ARG A CA 1
ATOM 606 C C . ARG A 1 80 ? 1.247 9.822 -20.103 1.00 90.38 80 ARG A C 1
ATOM 608 O O . ARG A 1 80 ? 0.794 10.462 -21.049 1.00 90.38 80 ARG A O 1
ATOM 615 N N . ALA A 1 81 ? 2.545 9.591 -19.933 1.00 89.12 81 ALA A N 1
ATOM 616 C CA . ALA A 1 81 ? 3.581 10.053 -20.862 1.00 89.12 81 ALA A CA 1
ATOM 617 C C . ALA A 1 81 ? 4.428 8.877 -21.372 1.00 89.12 81 ALA A C 1
ATOM 619 O O . ALA A 1 81 ? 4.617 7.898 -20.654 1.00 89.12 81 ALA A O 1
ATOM 620 N N . LEU A 1 82 ? 4.908 8.959 -22.614 1.00 88.38 82 LEU A N 1
ATOM 621 C CA . LEU A 1 82 ? 5.853 7.978 -23.169 1.00 88.38 82 LEU A CA 1
ATOM 622 C C . LEU A 1 82 ? 7.289 8.259 -22.719 1.00 88.38 82 LEU A C 1
ATOM 624 O O . LEU A 1 82 ? 8.083 7.338 -22.585 1.00 88.38 82 LEU A O 1
ATOM 628 N N . GLU A 1 83 ? 7.598 9.524 -22.458 1.00 88.56 83 GLU A N 1
ATOM 629 C CA . GLU A 1 83 ? 8.914 9.970 -22.020 1.00 88.56 83 GLU A CA 1
ATOM 630 C C . GLU A 1 83 ? 8.944 10.193 -20.509 1.00 88.56 83 GLU A C 1
ATOM 632 O O . GLU A 1 83 ? 7.934 10.561 -19.895 1.00 88.56 83 GLU A O 1
ATOM 637 N N . LEU A 1 84 ? 10.125 9.988 -19.923 1.00 87.62 84 LEU A N 1
ATOM 638 C CA . LEU A 1 84 ? 10.378 10.250 -18.513 1.00 87.62 84 LEU A CA 1
ATOM 639 C C . LEU A 1 84 ? 10.098 11.736 -18.219 1.00 87.62 84 LEU A C 1
ATOM 641 O O . LEU A 1 84 ? 10.672 12.605 -18.882 1.00 87.62 84 LEU A O 1
ATOM 645 N N . PRO A 1 85 ? 9.245 12.069 -17.233 1.00 86.50 85 PRO A N 1
ATOM 646 C CA . PRO A 1 85 ? 8.967 13.457 -16.905 1.00 86.50 85 PRO A CA 1
ATOM 647 C C . PRO A 1 85 ? 10.234 14.172 -16.435 1.00 86.50 85 PRO A C 1
ATOM 649 O O . PRO A 1 85 ? 11.009 13.654 -15.627 1.00 86.50 85 PRO A O 1
ATOM 652 N N . ARG A 1 86 ? 10.409 15.405 -16.913 1.00 88.75 86 ARG A N 1
ATOM 653 C CA . ARG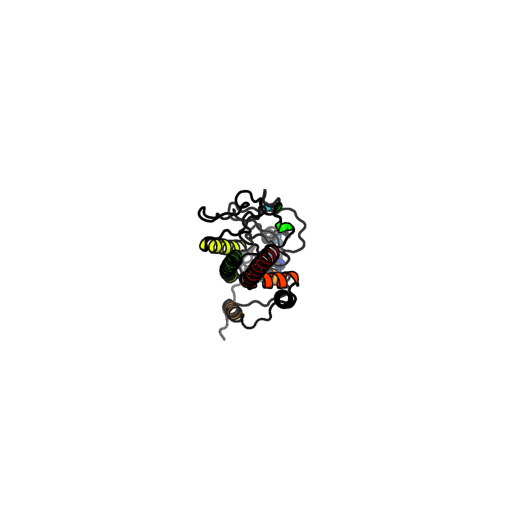 A 1 86 ? 11.481 16.281 -16.451 1.00 88.75 86 ARG A CA 1
ATOM 654 C C . ARG A 1 86 ? 11.197 16.708 -15.012 1.00 88.75 86 ARG A C 1
ATOM 656 O O . ARG A 1 86 ? 10.219 17.405 -14.752 1.00 88.75 86 ARG A O 1
ATOM 663 N N . PHE A 1 87 ? 12.060 16.281 -14.101 1.00 91.06 87 PHE A N 1
ATOM 664 C CA . PHE A 1 87 ? 12.011 16.606 -12.682 1.00 91.06 87 PHE A CA 1
ATOM 665 C C . PHE A 1 87 ? 13.431 16.576 -12.105 1.00 91.06 87 PHE A C 1
ATOM 667 O O . PHE A 1 87 ? 14.264 15.788 -12.561 1.00 91.06 87 PHE A O 1
ATOM 674 N N . ASP A 1 88 ? 13.695 17.421 -11.112 1.00 92.94 88 ASP A N 1
ATOM 675 C CA . ASP A 1 88 ? 14.989 17.494 -10.434 1.00 92.94 88 ASP A CA 1
ATOM 676 C C . ASP A 1 88 ? 15.013 16.486 -9.278 1.00 92.94 88 ASP A C 1
ATOM 678 O O . ASP A 1 88 ? 14.567 16.751 -8.162 1.00 92.94 88 ASP A O 1
ATOM 682 N N . TRP A 1 89 ? 15.476 15.273 -9.578 1.00 89.75 89 TRP A N 1
ATOM 683 C CA . TRP A 1 89 ? 15.500 14.155 -8.635 1.00 89.75 89 TRP A CA 1
ATOM 684 C C . TRP A 1 89 ? 16.572 14.336 -7.554 1.00 89.75 89 TRP A C 1
ATOM 686 O O . TRP A 1 89 ? 17.702 14.723 -7.844 1.00 89.75 89 TRP A O 1
ATOM 696 N N . THR A 1 90 ? 16.234 13.984 -6.313 1.00 88.75 90 THR A N 1
ATOM 697 C CA . THR A 1 90 ? 17.117 14.127 -5.141 1.00 88.75 90 THR A CA 1
ATOM 698 C C . THR A 1 90 ? 18.131 12.994 -4.981 1.00 88.75 90 THR A C 1
ATOM 700 O O . THR A 1 90 ? 19.085 13.133 -4.219 1.00 88.75 90 THR A O 1
ATOM 703 N N . GLY A 1 91 ? 17.933 11.878 -5.680 1.00 84.19 91 GLY A N 1
ATOM 704 C CA . GLY A 1 91 ? 18.785 10.694 -5.621 1.00 84.19 91 GLY A CA 1
ATOM 705 C C . GLY A 1 91 ? 18.905 9.998 -6.979 1.00 84.19 91 GLY A C 1
ATOM 706 O O . GLY A 1 91 ? 18.446 10.541 -7.992 1.00 84.19 91 GLY A O 1
ATOM 707 N N . PRO A 1 92 ? 19.572 8.835 -7.048 1.00 81.25 92 PRO A N 1
ATOM 708 C CA . PRO A 1 92 ? 19.770 8.092 -8.291 1.00 81.25 92 PRO A CA 1
ATOM 709 C C . PRO A 1 92 ? 18.507 7.383 -8.798 1.00 81.25 92 PRO A C 1
ATOM 711 O O . PRO A 1 92 ? 18.429 7.092 -9.991 1.00 81.25 92 PRO A O 1
ATOM 714 N N . LEU A 1 93 ? 17.513 7.120 -7.943 1.00 81.31 93 LEU A N 1
ATOM 715 C CA . LEU A 1 93 ? 16.322 6.371 -8.329 1.00 81.31 93 LEU A CA 1
ATOM 716 C C . LEU A 1 93 ? 15.475 7.157 -9.338 1.00 81.31 93 LEU A C 1
ATOM 718 O O . LEU A 1 93 ? 15.296 8.375 -9.233 1.00 81.31 93 LEU A O 1
ATOM 722 N N . ARG A 1 94 ? 14.941 6.459 -10.341 1.00 88.69 94 ARG A N 1
ATOM 723 C CA . ARG A 1 94 ? 14.027 7.015 -11.346 1.00 88.69 94 ARG A CA 1
ATOM 724 C C . ARG A 1 94 ? 12.752 6.179 -11.402 1.00 88.69 94 ARG A C 1
ATOM 726 O O . ARG A 1 94 ? 12.828 4.969 -11.182 1.00 88.69 94 ARG A O 1
ATOM 733 N N . PRO A 1 95 ? 11.594 6.798 -11.690 1.00 90.88 95 PRO A N 1
ATOM 734 C CA . PRO A 1 95 ? 10.394 6.034 -11.978 1.00 90.88 95 PRO A CA 1
ATOM 735 C C . PRO A 1 95 ? 10.580 5.285 -13.294 1.00 90.88 95 PRO A C 1
ATOM 737 O O . PRO A 1 95 ? 11.223 5.792 -14.215 1.00 90.88 95 PRO A O 1
ATOM 740 N N . TYR A 1 96 ? 9.961 4.119 -13.396 1.00 91.12 96 TYR A N 1
ATOM 741 C CA . TYR A 1 96 ? 9.799 3.394 -14.647 1.00 91.12 96 TYR A CA 1
ATOM 742 C C . TYR A 1 96 ? 8.348 3.505 -15.143 1.00 91.12 96 TYR A C 1
ATOM 744 O O . TYR A 1 96 ? 7.446 3.885 -14.387 1.00 91.12 96 TYR A O 1
ATOM 752 N N . PRO A 1 97 ? 8.089 3.225 -16.433 1.00 91.44 97 PRO A N 1
ATOM 753 C CA . PRO A 1 97 ? 6.730 3.125 -16.941 1.00 91.44 97 PRO A CA 1
ATOM 754 C C . PRO A 1 97 ? 5.903 2.137 -16.115 1.00 91.44 97 PRO A C 1
ATOM 756 O O . PRO A 1 97 ? 6.433 1.180 -15.548 1.00 91.44 97 PRO A O 1
ATOM 759 N N . ILE A 1 98 ? 4.591 2.361 -16.075 1.00 92.19 98 ILE A N 1
ATOM 760 C CA . ILE A 1 98 ? 3.640 1.498 -15.378 1.00 92.19 98 ILE A CA 1
ATOM 761 C C . ILE A 1 98 ? 2.586 0.972 -16.362 1.00 92.19 98 ILE A C 1
ATOM 763 O O . ILE A 1 98 ? 2.157 1.684 -17.281 1.00 92.19 98 ILE A O 1
ATOM 767 N N . SER A 1 99 ? 2.155 -0.272 -16.164 1.00 88.69 99 SER A N 1
ATOM 768 C CA . SER A 1 99 ? 1.046 -0.909 -16.884 1.00 88.69 99 SER A CA 1
ATOM 769 C C . SER A 1 99 ? -0.306 -0.202 -16.655 1.00 88.69 99 SER A C 1
ATOM 771 O O . SER A 1 99 ? -0.424 0.829 -15.972 1.00 88.69 99 SER A O 1
ATOM 773 N N . LYS A 1 100 ? -1.366 -0.743 -17.267 1.00 90.31 100 LYS A N 1
ATOM 774 C CA . LYS A 1 100 ? -2.746 -0.338 -16.964 1.00 90.31 100 LYS A CA 1
ATOM 775 C C . LYS A 1 100 ? -3.106 -0.724 -15.523 1.00 90.31 100 LYS A C 1
ATOM 777 O O . LYS A 1 100 ? -2.472 -1.586 -14.918 1.00 90.31 100 LYS A O 1
ATOM 782 N N . MET A 1 101 ? -4.107 -0.044 -14.971 1.00 92.88 101 MET A N 1
ATOM 783 C CA . MET A 1 101 ? -4.652 -0.380 -13.655 1.00 92.88 101 MET A CA 1
ATOM 784 C C . MET A 1 101 ? -5.248 -1.795 -13.696 1.00 92.88 101 MET A C 1
ATOM 786 O O . MET A 1 101 ? -5.866 -2.166 -14.696 1.00 92.88 101 MET A O 1
ATOM 790 N N . ARG A 1 102 ? -5.027 -2.585 -12.641 1.00 95.00 102 ARG A N 1
ATOM 791 C CA . ARG A 1 102 ? -5.583 -3.940 -12.519 1.00 95.00 102 ARG A CA 1
ATOM 792 C C . ARG A 1 102 ? -7.079 -3.866 -12.203 1.00 95.00 102 ARG A C 1
ATOM 794 O O . ARG A 1 102 ? -7.528 -2.906 -11.580 1.00 95.00 102 ARG A O 1
ATOM 801 N N . VAL A 1 103 ? -7.838 -4.857 -12.664 1.00 96.44 103 VAL A N 1
ATOM 802 C CA . VAL A 1 103 ? -9.304 -4.879 -12.556 1.00 96.44 103 VAL A CA 1
ATOM 803 C C . VAL A 1 103 ? -9.719 -5.584 -11.272 1.00 96.44 103 VAL A C 1
ATOM 805 O O . VAL A 1 103 ? -9.255 -6.684 -10.998 1.00 96.44 103 VAL A O 1
ATOM 808 N N . VAL A 1 104 ? -10.626 -4.961 -10.524 1.00 97.75 104 VAL A N 1
ATOM 809 C CA . VAL A 1 104 ? -11.300 -5.583 -9.381 1.00 97.75 104 VAL A CA 1
ATOM 810 C C . VAL A 1 104 ? -12.640 -6.159 -9.862 1.00 97.75 104 VAL A C 1
ATOM 812 O O . VAL A 1 104 ? -13.391 -5.404 -10.485 1.00 97.75 104 VAL A O 1
ATOM 815 N N . PRO A 1 105 ? -12.951 -7.442 -9.591 1.00 97.62 105 PRO A N 1
ATOM 816 C CA . PRO A 1 105 ? -14.242 -8.052 -9.917 1.00 97.62 105 PRO A CA 1
ATOM 817 C C . PRO A 1 105 ? -15.461 -7.277 -9.390 1.00 97.62 105 PRO A C 1
ATOM 819 O O . PRO A 1 105 ? -15.373 -6.510 -8.424 1.00 97.62 105 PRO A O 1
ATOM 822 N N . ASP A 1 106 ? -16.615 -7.468 -10.030 1.00 96.50 106 ASP A N 1
ATOM 823 C CA . ASP A 1 106 ? -17.839 -6.732 -9.696 1.00 96.50 106 ASP A CA 1
ATOM 824 C C . ASP A 1 106 ? -18.522 -7.206 -8.420 1.00 96.50 106 ASP A C 1
ATOM 826 O O . ASP A 1 106 ? -19.218 -6.427 -7.773 1.00 96.50 106 ASP A O 1
ATOM 830 N N . GLU A 1 107 ? -18.230 -8.432 -8.006 1.00 96.75 107 GLU A N 1
ATOM 831 C CA . GLU A 1 107 ? -18.733 -9.054 -6.788 1.00 96.75 107 GLU A CA 1
ATOM 832 C C . GLU A 1 107 ? -18.096 -8.469 -5.518 1.00 96.75 107 GLU A C 1
ATOM 834 O O . GLU A 1 107 ? -18.649 -8.613 -4.429 1.00 96.75 107 GLU A O 1
ATOM 839 N N . ILE A 1 108 ? -16.934 -7.817 -5.638 1.00 97.38 108 ILE A N 1
ATOM 840 C CA . ILE A 1 108 ? -16.230 -7.203 -4.509 1.00 97.38 108 ILE A CA 1
ATOM 841 C C . ILE A 1 108 ? -16.813 -5.820 -4.232 1.00 97.38 108 ILE A C 1
ATOM 843 O O . ILE A 1 108 ? -16.887 -4.972 -5.124 1.00 97.38 108 ILE A O 1
ATOM 847 N N . GLU A 1 109 ? -17.177 -5.580 -2.970 1.00 96.31 109 GLU A N 1
ATOM 848 C CA . GLU A 1 109 ? -17.645 -4.277 -2.501 1.00 96.31 109 GLU A CA 1
ATOM 849 C C . GLU A 1 109 ? -16.563 -3.211 -2.723 1.00 96.31 109 GLU A C 1
ATOM 851 O O . GLU A 1 109 ? -15.412 -3.352 -2.301 1.00 96.31 109 GLU A O 1
ATOM 856 N N . LYS A 1 110 ? -16.938 -2.138 -3.422 1.00 97.06 110 LYS A N 1
ATOM 857 C CA . LYS A 1 110 ? -16.023 -1.071 -3.827 1.00 97.06 110 LYS A CA 1
ATOM 858 C C . LYS A 1 110 ? -16.209 0.160 -2.929 1.00 97.06 110 LYS A C 1
ATOM 860 O O . LYS A 1 110 ? -17.352 0.550 -2.690 1.00 97.06 110 LYS A O 1
ATOM 865 N N . PRO A 1 111 ? -15.124 0.813 -2.475 1.00 97.12 111 PRO A N 1
ATOM 866 C CA . PRO A 1 111 ? -15.224 2.083 -1.761 1.00 97.12 111 PRO A CA 1
ATOM 867 C C . PRO A 1 111 ? -15.731 3.212 -2.673 1.00 97.12 111 PRO A C 1
ATOM 869 O O . PRO A 1 111 ? -15.708 3.108 -3.902 1.00 97.12 111 PRO A O 1
ATOM 872 N N . ASP A 1 112 ? -16.138 4.333 -2.078 1.00 97.56 112 ASP A N 1
ATOM 873 C CA . ASP A 1 112 ? -16.748 5.479 -2.770 1.00 97.56 112 ASP A CA 1
ATOM 874 C C . ASP A 1 112 ? -15.820 6.177 -3.782 1.00 97.56 112 ASP A C 1
ATOM 876 O O . ASP A 1 112 ? -16.312 6.833 -4.706 1.00 97.56 112 ASP A O 1
ATOM 880 N N . TRP A 1 113 ? -14.500 5.996 -3.652 1.00 97.00 113 TRP A N 1
ATOM 881 C CA . TRP A 1 113 ? -13.489 6.489 -4.597 1.00 97.00 113 TRP A CA 1
ATOM 882 C C . TRP A 1 113 ? -13.129 5.506 -5.713 1.00 97.00 113 TRP A C 1
ATOM 884 O O . TRP A 1 113 ? -12.372 5.867 -6.611 1.00 97.00 113 TRP A O 1
ATOM 894 N N . ALA A 1 114 ? -13.602 4.257 -5.684 1.00 97.19 114 ALA A N 1
ATOM 895 C CA . ALA A 1 114 ? -13.093 3.221 -6.588 1.00 97.19 114 ALA A CA 1
ATOM 896 C C . ALA A 1 114 ? -13.272 3.568 -8.074 1.00 97.19 114 ALA A C 1
ATOM 898 O O . ALA A 1 114 ? -12.430 3.213 -8.897 1.00 97.19 114 ALA A O 1
ATOM 899 N N . LEU A 1 115 ? -14.347 4.283 -8.417 1.00 94.81 115 LEU A N 1
ATOM 900 C CA . LEU A 1 115 ? -14.691 4.618 -9.800 1.00 94.81 115 LEU A CA 1
ATOM 901 C C . LEU A 1 115 ? -13.978 5.875 -10.309 1.00 94.81 115 LEU A C 1
ATOM 903 O O . LEU A 1 115 ? -13.412 5.868 -11.399 1.00 94.81 115 LEU A O 1
ATOM 907 N N . ASP A 1 116 ? -14.000 6.957 -9.535 1.00 94.94 116 ASP A N 1
ATOM 908 C CA . ASP A 1 116 ? -13.559 8.289 -9.970 1.00 94.94 116 ASP A CA 1
ATOM 909 C C . ASP A 1 116 ? -12.289 8.781 -9.269 1.00 94.94 116 ASP A C 1
ATOM 911 O O . ASP A 1 116 ? -11.781 9.852 -9.591 1.00 94.94 116 ASP A O 1
ATOM 915 N N . GLY A 1 117 ? -11.767 7.998 -8.329 1.00 95.06 117 GLY A N 1
ATOM 916 C CA . GLY A 1 117 ? -10.595 8.303 -7.527 1.00 95.06 117 GLY A CA 1
ATOM 917 C C . GLY A 1 117 ? -10.789 9.409 -6.496 1.00 95.06 117 GLY A C 1
ATOM 918 O O . GLY A 1 117 ? -9.803 9.930 -5.968 1.00 95.06 117 GLY A O 1
ATOM 919 N N . ILE A 1 118 ? -12.036 9.784 -6.198 1.00 95.94 118 ILE A N 1
ATOM 920 C CA . ILE A 1 118 ? -12.365 10.870 -5.275 1.00 95.94 118 ILE A CA 1
ATOM 921 C C . ILE A 1 118 ? -13.024 10.278 -4.021 1.00 95.94 118 ILE A C 1
ATOM 923 O O . ILE A 1 118 ? -14.156 9.802 -4.115 1.00 95.94 118 ILE A O 1
ATOM 927 N N . PRO A 1 119 ? -12.362 10.314 -2.845 1.00 95.75 119 PRO A N 1
ATOM 928 C CA . PRO A 1 119 ? -13.002 9.953 -1.584 1.00 95.75 119 PRO A CA 1
ATOM 929 C C . PRO A 1 119 ? -13.975 11.069 -1.197 1.00 95.75 119 PRO A C 1
ATOM 931 O O . PRO A 1 119 ? -13.567 12.188 -0.891 1.00 95.75 119 PRO A O 1
ATOM 934 N N . LYS A 1 120 ? -15.271 10.779 -1.277 1.00 95.25 120 LYS A N 1
ATOM 935 C CA . LYS A 1 120 ? -16.376 11.720 -1.053 1.00 95.25 120 LYS A CA 1
ATOM 936 C C . LYS A 1 120 ? -16.758 11.775 0.421 1.00 95.25 120 LYS A C 1
ATOM 938 O O . LYS A 1 120 ? -17.081 12.838 0.929 1.00 95.25 120 LYS A O 1
ATOM 943 N N . ILE A 1 121 ? -16.705 10.634 1.107 1.00 94.62 121 ILE A N 1
ATOM 944 C CA . ILE A 1 121 ? -17.119 10.517 2.512 1.00 94.62 121 ILE A CA 1
ATOM 945 C C . ILE A 1 121 ? -16.061 11.105 3.453 1.00 94.62 121 ILE A C 1
ATOM 947 O O . ILE A 1 121 ? -16.395 11.756 4.439 1.00 94.62 121 ILE A O 1
ATOM 951 N N . GLU A 1 122 ? -14.778 10.865 3.176 1.00 93.19 122 GLU A N 1
ATOM 952 C CA . GLU A 1 122 ? -13.684 11.203 4.093 1.00 93.19 122 GLU A CA 1
ATOM 953 C C . GLU A 1 122 ? -13.539 12.711 4.397 1.00 93.19 122 GLU A C 1
ATOM 955 O O . GLU A 1 122 ? -13.382 13.035 5.579 1.00 93.19 122 GLU A O 1
ATOM 960 N N . PRO A 1 123 ? -13.601 13.637 3.415 1.00 90.81 123 PRO A N 1
ATOM 961 C CA . PRO A 1 123 ? -13.420 15.070 3.669 1.00 90.81 123 PRO A CA 1
ATOM 962 C C . PRO A 1 123 ? -14.522 15.692 4.534 1.00 90.81 123 PRO A C 1
ATOM 964 O O . PRO A 1 123 ? -14.238 16.574 5.344 1.00 90.81 123 PRO A O 1
ATOM 967 N N . ASP A 1 124 ? -15.756 15.208 4.383 1.00 88.62 124 ASP A N 1
ATOM 968 C CA . ASP A 1 124 ? -16.938 15.717 5.090 1.00 88.62 124 ASP A CA 1
ATOM 969 C C . ASP A 1 124 ? -17.226 14.949 6.391 1.00 88.62 124 ASP A C 1
ATOM 971 O O . ASP A 1 124 ? -18.192 15.233 7.101 1.00 88.62 124 ASP A O 1
ATOM 975 N N . SER A 1 125 ? -16.382 13.973 6.734 1.00 91.12 125 SER A N 1
ATOM 976 C CA . SER A 1 125 ? -16.549 13.162 7.933 1.00 91.12 125 SER A CA 1
ATOM 977 C C . SER A 1 125 ? -16.129 13.914 9.195 1.00 91.12 125 SER A C 1
ATOM 979 O O . SER A 1 125 ? -15.000 14.400 9.316 1.00 91.12 125 SER A O 1
ATOM 981 N N . ASP A 1 126 ? -16.987 13.890 10.218 1.00 86.81 126 ASP A N 1
ATOM 982 C CA . ASP A 1 126 ? -16.648 14.358 11.569 1.00 86.81 126 ASP A CA 1
ATOM 983 C C . ASP A 1 126 ? -15.414 13.642 12.155 1.00 86.81 126 ASP A C 1
ATOM 985 O O . ASP A 1 126 ? -14.751 14.166 13.060 1.00 86.81 126 ASP A O 1
ATOM 989 N N . LEU A 1 127 ? -15.064 12.467 11.616 1.00 86.25 127 LEU A N 1
ATOM 990 C CA . LEU A 1 127 ? -13.890 11.692 12.016 1.00 86.25 127 LEU A CA 1
ATOM 991 C C . LEU A 1 127 ? -12.557 12.376 11.677 1.00 86.25 127 LEU A C 1
ATOM 993 O O . LEU A 1 127 ? -11.542 12.051 12.287 1.00 86.25 127 LEU A O 1
ATOM 997 N N . GLN A 1 128 ? -12.551 13.381 10.795 1.00 88.75 128 GLN A N 1
ATOM 998 C CA . GLN A 1 128 ? -11.375 14.231 10.562 1.00 88.75 128 GLN A CA 1
ATOM 999 C C . GLN A 1 128 ? -10.970 15.025 11.814 1.00 88.75 128 GLN A C 1
ATOM 1001 O O . GLN A 1 128 ? -9.813 15.410 11.976 1.00 88.75 128 GLN A O 1
ATOM 1006 N N . LYS A 1 129 ? -11.926 15.294 12.714 1.00 88.56 129 LYS A N 1
ATOM 1007 C CA . LYS A 1 129 ? -11.726 16.119 13.919 1.00 88.56 129 LYS A CA 1
ATOM 1008 C C . LYS A 1 129 ? -11.876 15.325 15.211 1.00 88.56 129 LYS A C 1
ATOM 1010 O O . LYS A 1 129 ? -11.529 15.824 16.283 1.00 88.56 129 LYS A O 1
ATOM 1015 N N . ARG A 1 130 ? -12.441 14.119 15.141 1.00 85.5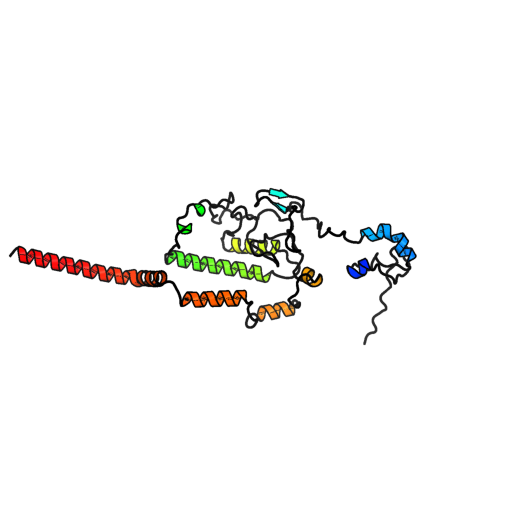0 130 ARG A N 1
ATOM 1016 C CA . ARG A 1 130 ? -12.790 13.301 16.303 1.00 85.50 130 ARG A CA 1
ATOM 1017 C C . ARG A 1 130 ? -12.353 11.861 16.104 1.00 85.50 130 ARG A C 1
ATOM 1019 O O . ARG A 1 130 ? -12.641 11.244 15.089 1.00 85.50 130 ARG A O 1
ATOM 1026 N N . VAL A 1 131 ? -11.719 11.300 17.128 1.00 83.81 131 VAL A N 1
ATOM 1027 C CA . VAL A 1 131 ? -11.379 9.876 17.140 1.00 83.81 131 VAL A CA 1
ATOM 1028 C C . VAL A 1 131 ? -12.654 9.071 17.374 1.00 83.81 131 VAL A C 1
ATOM 1030 O O . VAL A 1 131 ? -13.296 9.206 18.417 1.00 83.81 131 VAL A O 1
ATOM 1033 N N . GLU A 1 132 ? -13.016 8.238 16.401 1.00 86.38 132 GLU A N 1
ATOM 1034 C CA . GLU A 1 132 ? -14.143 7.317 16.519 1.00 86.38 132 GLU A CA 1
ATOM 1035 C C . GLU A 1 132 ? -13.916 6.340 17.674 1.00 86.38 132 GLU A C 1
ATOM 1037 O O . GLU A 1 132 ? -12.865 5.694 17.762 1.00 86.38 132 GLU A O 1
ATOM 1042 N N . ILE A 1 133 ? -14.933 6.164 18.518 1.00 83.56 133 ILE A N 1
ATOM 1043 C CA . ILE A 1 133 ? -14.925 5.084 19.492 1.00 83.56 133 ILE A CA 1
ATOM 1044 C C . ILE A 1 133 ? -15.719 3.897 18.952 1.00 83.56 133 ILE A C 1
ATOM 1046 O O . ILE A 1 133 ? -16.946 3.934 18.873 1.00 83.56 133 ILE A O 1
ATOM 1050 N N . LYS A 1 134 ? -14.998 2.844 18.566 1.00 85.50 134 LYS A N 1
ATOM 1051 C CA . LYS A 1 134 ? -15.566 1.675 17.889 1.00 85.50 134 LYS A CA 1
ATOM 1052 C C . LYS A 1 134 ? -16.424 0.820 18.829 1.00 85.50 134 LYS A C 1
ATOM 1054 O O . LYS A 1 134 ? -16.042 0.562 19.971 1.00 85.50 134 LYS A O 1
ATOM 1059 N N . THR A 1 135 ? -17.556 0.334 18.319 1.00 86.94 135 THR A N 1
ATOM 1060 C CA . THR A 1 135 ? -18.392 -0.686 18.979 1.00 86.94 135 THR A CA 1
ATOM 1061 C C . THR A 1 135 ? -17.676 -2.050 18.961 1.00 86.94 135 THR A C 1
ATOM 1063 O O . THR A 1 135 ? -16.729 -2.222 18.188 1.00 86.94 135 THR A O 1
ATOM 1066 N N . PRO A 1 136 ? -18.070 -3.046 19.776 1.00 86.56 136 PRO A N 1
ATOM 1067 C CA . PRO A 1 136 ? -17.400 -4.350 19.764 1.00 86.56 136 PRO A CA 1
ATOM 1068 C C . PRO A 1 136 ? -17.520 -5.057 18.409 1.00 86.56 136 PRO A C 1
ATOM 1070 O O . PRO A 1 136 ? -16.574 -5.716 17.992 1.00 86.56 136 PRO A O 1
ATOM 1073 N N . GLU A 1 137 ? -18.626 -4.867 17.691 1.00 91.12 137 GLU A N 1
ATOM 1074 C CA . GLU A 1 137 ? -18.817 -5.401 16.341 1.00 91.12 137 GLU A CA 1
ATOM 1075 C C . GLU A 1 137 ? -17.834 -4.758 15.353 1.00 91.12 137 GLU A C 1
ATOM 1077 O O . GLU A 1 137 ? -17.209 -5.454 14.555 1.00 91.12 137 GLU A O 1
ATOM 1082 N N . LEU A 1 138 ? -17.641 -3.434 15.434 1.00 91.75 138 LEU A N 1
ATOM 1083 C CA . LEU A 1 138 ? -16.644 -2.728 14.624 1.00 91.75 138 LEU A CA 1
ATOM 1084 C C . LEU A 1 138 ? -15.216 -3.159 14.978 1.00 91.75 138 LEU A C 1
ATOM 1086 O O . LEU A 1 138 ? -14.389 -3.309 14.084 1.00 91.75 138 LEU A O 1
ATOM 1090 N N . ILE A 1 139 ? -14.915 -3.387 16.260 1.00 91.00 139 ILE A N 1
ATOM 1091 C CA . ILE A 1 139 ? -13.610 -3.907 16.692 1.00 91.00 139 ILE A CA 1
ATOM 1092 C C . ILE A 1 139 ? -13.360 -5.293 16.090 1.00 91.00 139 ILE A C 1
ATOM 1094 O O . ILE A 1 139 ? -12.252 -5.549 15.625 1.00 91.00 139 ILE A O 1
ATOM 1098 N N . GLU A 1 140 ? -14.364 -6.169 16.062 1.00 94.06 140 GLU A N 1
ATOM 1099 C CA . GLU A 1 140 ? -14.204 -7.505 15.484 1.00 94.06 140 GLU A CA 1
ATOM 1100 C C . GLU A 1 140 ? -13.966 -7.449 13.972 1.00 94.06 140 GLU A C 1
ATOM 1102 O O . GLU A 1 140 ? -13.038 -8.080 13.471 1.00 94.06 140 GLU A O 1
ATOM 1107 N N . ARG A 1 141 ? -14.696 -6.583 13.257 1.00 93.69 141 ARG A N 1
ATOM 1108 C CA . ARG A 1 141 ? -14.416 -6.301 11.839 1.00 93.69 141 ARG A CA 1
ATOM 1109 C C . ARG A 1 141 ? -12.990 -5.784 11.625 1.00 93.69 141 ARG A C 1
ATOM 1111 O O . ARG A 1 141 ? -12.326 -6.216 10.688 1.00 93.69 141 ARG A O 1
ATOM 1118 N N . MET A 1 142 ? -12.498 -4.905 12.506 1.00 92.12 142 MET A N 1
ATOM 1119 C CA . MET A 1 142 ? -11.117 -4.409 12.451 1.00 92.12 142 MET A CA 1
ATOM 1120 C C . MET A 1 142 ? -10.083 -5.522 12.678 1.00 92.12 142 MET A C 1
ATOM 1122 O O . MET A 1 142 ? -9.051 -5.531 12.013 1.00 92.12 142 MET A O 1
ATOM 1126 N N . ARG A 1 143 ? -10.332 -6.467 13.594 1.00 90.75 143 ARG A N 1
ATOM 1127 C CA . ARG A 1 143 ? -9.430 -7.614 13.805 1.00 90.75 143 ARG A CA 1
ATOM 1128 C C . ARG A 1 143 ? -9.344 -8.480 12.560 1.00 90.75 143 ARG A C 1
ATOM 1130 O O . ARG A 1 143 ? -8.240 -8.818 12.137 1.00 90.75 143 ARG A O 1
ATOM 1137 N N . GLU A 1 144 ? -10.494 -8.784 11.974 1.00 91.69 144 GLU A N 1
ATOM 1138 C CA . GLU A 1 144 ? -10.574 -9.633 10.795 1.00 91.69 144 GLU A CA 1
ATOM 1139 C C . GLU A 1 144 ? -9.872 -9.000 9.587 1.00 91.69 144 GLU A C 1
ATOM 1141 O O . GLU A 1 144 ? -9.006 -9.629 8.978 1.00 91.69 144 GLU A O 1
ATOM 1146 N N . ILE A 1 145 ? -10.136 -7.721 9.292 1.00 90.19 145 ILE A N 1
ATOM 1147 C CA . ILE A 1 145 ? -9.467 -7.047 8.169 1.00 90.19 145 ILE A CA 1
ATOM 1148 C C . ILE A 1 145 ? -7.956 -6.892 8.401 1.00 90.19 145 ILE A C 1
ATOM 1150 O O . ILE A 1 145 ? -7.175 -7.036 7.463 1.00 90.19 145 ILE A O 1
ATOM 1154 N N . CYS A 1 146 ? -7.506 -6.664 9.643 1.00 85.06 146 CYS A N 1
ATOM 1155 C CA . CYS A 1 146 ? -6.075 -6.621 9.962 1.00 85.06 146 CYS A CA 1
ATOM 1156 C C . CYS A 1 146 ? -5.394 -7.990 9.803 1.00 85.06 146 CYS A C 1
ATOM 1158 O O . CYS A 1 146 ? -4.246 -8.044 9.355 1.00 85.06 146 CYS A O 1
ATOM 1160 N N . ARG A 1 147 ? -6.084 -9.089 10.139 1.00 89.69 147 ARG A N 1
ATOM 1161 C CA . ARG A 1 147 ? -5.604 -10.458 9.896 1.00 89.69 147 ARG A CA 1
ATOM 1162 C C . ARG A 1 147 ? -5.469 -10.726 8.397 1.00 89.69 147 ARG A C 1
ATOM 1164 O O . ARG A 1 147 ? -4.405 -11.145 7.954 1.00 89.69 147 ARG A O 1
ATOM 1171 N N . ILE A 1 148 ? -6.494 -10.396 7.614 1.00 86.31 148 ILE A N 1
ATOM 1172 C CA . ILE A 1 148 ? -6.475 -10.511 6.147 1.00 86.31 148 ILE A CA 1
ATOM 1173 C C . ILE A 1 148 ? -5.331 -9.686 5.543 1.00 86.31 148 ILE A C 1
ATOM 1175 O O . ILE A 1 148 ? -4.576 -10.190 4.716 1.00 86.31 148 ILE A O 1
ATOM 1179 N N . ALA A 1 149 ? -5.137 -8.442 5.992 1.00 81.44 149 ALA A N 1
ATOM 1180 C CA . ALA A 1 149 ? -4.048 -7.592 5.510 1.00 81.44 149 ALA A CA 1
ATOM 1181 C C . ALA A 1 149 ? -2.660 -8.198 5.791 1.00 81.44 149 ALA A C 1
ATOM 1183 O O . ALA A 1 149 ? -1.771 -8.123 4.941 1.00 81.44 149 ALA A O 1
ATOM 1184 N N . ARG A 1 150 ? -2.471 -8.846 6.951 1.00 83.38 150 ARG A N 1
ATOM 1185 C CA . ARG A 1 150 ? -1.258 -9.629 7.245 1.00 83.38 150 ARG A CA 1
ATOM 1186 C C . ARG A 1 150 ? -1.098 -10.790 6.261 1.00 83.38 150 ARG A C 1
ATOM 1188 O O . ARG A 1 150 ? -0.022 -10.962 5.700 1.00 83.38 150 ARG A O 1
ATOM 1195 N N . GLU A 1 151 ? -2.165 -11.536 6.008 1.00 84.12 151 GLU A N 1
ATOM 1196 C CA . GLU A 1 151 ? -2.149 -12.676 5.086 1.00 84.12 151 GLU A CA 1
ATOM 1197 C C . GLU A 1 151 ? -1.909 -12.296 3.625 1.00 84.12 151 GLU A C 1
ATOM 1199 O O . GLU A 1 151 ? -1.467 -13.150 2.866 1.00 84.12 151 GLU A O 1
ATOM 1204 N N . VAL A 1 152 ? -2.175 -11.047 3.233 1.00 83.44 152 VAL A N 1
ATOM 1205 C CA . VAL A 1 152 ? -1.793 -10.478 1.928 1.00 83.44 152 VAL A CA 1
ATOM 1206 C C . VAL A 1 152 ? -0.328 -10.025 1.925 1.00 83.44 152 VAL A C 1
ATOM 1208 O O . VAL A 1 152 ? 0.389 -10.218 0.941 1.00 83.44 152 VAL A O 1
ATOM 1211 N N . LEU A 1 153 ? 0.146 -9.448 3.034 1.00 78.38 153 LEU A N 1
ATOM 1212 C CA . LEU A 1 153 ? 1.523 -8.971 3.166 1.00 78.38 153 LEU A CA 1
ATOM 1213 C C . LEU A 1 153 ? 2.546 -10.117 3.147 1.00 78.38 153 LEU A C 1
ATOM 1215 O O . LEU A 1 153 ? 3.628 -9.961 2.583 1.00 78.38 153 LEU A O 1
ATOM 1219 N N . ASP A 1 154 ? 2.221 -11.271 3.729 1.00 78.06 154 ASP A N 1
ATOM 1220 C CA . ASP A 1 154 ? 3.155 -12.397 3.820 1.00 78.06 154 ASP A CA 1
ATOM 1221 C C . ASP A 1 154 ? 3.518 -13.012 2.441 1.00 78.06 154 ASP A C 1
ATOM 1223 O O . ASP A 1 154 ? 4.707 -13.208 2.181 1.00 78.06 154 ASP A O 1
ATOM 1227 N N . PRO A 1 155 ? 2.575 -13.295 1.513 1.00 76.56 155 PRO A N 1
ATOM 1228 C CA . PRO A 1 155 ? 2.886 -13.646 0.125 1.00 76.56 155 PRO A CA 1
ATOM 1229 C C . PRO A 1 155 ? 3.699 -12.576 -0.602 1.00 76.56 155 PRO A C 1
ATOM 1231 O O . PRO A 1 155 ? 4.669 -12.913 -1.280 1.00 76.56 155 PRO A O 1
ATOM 1234 N N . ALA A 1 156 ? 3.348 -11.298 -0.427 1.00 77.69 156 ALA A N 1
ATOM 1235 C CA . ALA A 1 156 ? 4.085 -10.194 -1.032 1.00 77.69 156 ALA A CA 1
ATOM 1236 C C . ALA A 1 156 ? 5.546 -10.168 -0.557 1.00 77.69 156 ALA A C 1
ATOM 1238 O O . ALA A 1 156 ? 6.447 -9.969 -1.363 1.00 77.69 156 ALA A O 1
ATOM 1239 N N . ALA A 1 157 ? 5.799 -10.450 0.724 1.00 75.50 157 ALA A N 1
ATOM 1240 C CA . ALA A 1 157 ? 7.150 -10.577 1.260 1.00 75.50 157 ALA A CA 1
ATOM 1241 C C . ALA A 1 157 ? 7.904 -11.790 0.684 1.00 75.50 157 ALA A C 1
ATOM 1243 O O . ALA A 1 157 ? 9.095 -11.689 0.399 1.00 75.50 157 ALA A O 1
ATOM 1244 N N . ARG A 1 158 ? 7.222 -12.927 0.472 1.00 78.25 158 ARG A N 1
ATOM 1245 C CA . ARG A 1 158 ? 7.837 -14.157 -0.067 1.00 78.25 158 ARG A CA 1
ATOM 1246 C C . ARG A 1 158 ? 8.336 -14.023 -1.503 1.00 78.25 158 ARG A C 1
ATOM 1248 O O . ARG A 1 158 ? 9.247 -14.754 -1.882 1.00 78.25 158 ARG A O 1
ATOM 1255 N N . VAL A 1 159 ? 7.753 -13.128 -2.301 1.00 77.62 159 VAL A N 1
ATOM 1256 C CA . VAL A 1 159 ? 8.190 -12.924 -3.692 1.00 77.62 159 VAL A CA 1
ATOM 1257 C C . VAL A 1 159 ? 9.364 -11.957 -3.826 1.00 77.62 159 VAL A C 1
ATOM 1259 O O . VAL A 1 159 ? 9.932 -11.860 -4.909 1.00 77.62 159 VAL A O 1
ATOM 1262 N N . ILE A 1 160 ? 9.762 -11.264 -2.754 1.00 76.25 160 ILE A N 1
ATOM 1263 C CA . ILE A 1 160 ? 10.869 -10.303 -2.795 1.00 76.25 160 ILE A CA 1
ATOM 1264 C C . ILE A 1 160 ? 12.189 -11.052 -2.965 1.00 76.25 160 ILE A C 1
ATOM 1266 O O . ILE A 1 160 ? 12.675 -11.714 -2.048 1.00 76.25 160 ILE A O 1
ATOM 1270 N N . LYS A 1 161 ? 12.793 -10.903 -4.142 1.00 66.56 161 LYS A N 1
ATOM 1271 C CA . LYS A 1 161 ? 14.128 -11.402 -4.474 1.00 66.56 161 LYS A CA 1
ATOM 1272 C C . LYS A 1 161 ? 14.728 -10.579 -5.619 1.00 66.56 161 LYS A C 1
ATOM 1274 O O . LYS A 1 161 ? 13.975 -9.905 -6.327 1.00 66.56 161 LYS A O 1
ATOM 1279 N N . PRO A 1 162 ? 16.050 -10.657 -5.835 1.00 68.12 162 PRO A N 1
ATOM 1280 C CA . PRO A 1 162 ? 16.687 -10.049 -6.991 1.00 68.12 162 PRO A CA 1
ATOM 1281 C C . PRO A 1 162 ? 15.993 -10.352 -8.317 1.00 68.12 162 PRO A C 1
ATOM 1283 O O . PRO A 1 162 ? 15.602 -11.491 -8.579 1.00 68.12 162 PRO A O 1
ATOM 1286 N N . GLY A 1 163 ? 15.854 -9.320 -9.150 1.00 67.50 163 GLY A N 1
ATOM 1287 C CA . GLY A 1 163 ? 15.233 -9.411 -10.472 1.00 67.50 163 GLY A CA 1
ATOM 1288 C C . GLY A 1 163 ? 13.703 -9.344 -10.487 1.00 67.50 163 GLY A C 1
ATOM 1289 O O . GLY A 1 163 ? 13.132 -9.341 -11.573 1.00 67.50 163 GLY A O 1
ATOM 1290 N N . ILE A 1 164 ? 13.039 -9.268 -9.327 1.00 74.88 164 ILE A N 1
ATOM 1291 C CA . ILE A 1 164 ? 11.592 -9.035 -9.248 1.00 74.88 164 ILE A CA 1
ATOM 1292 C C . ILE A 1 164 ? 11.295 -7.537 -9.275 1.00 74.88 164 ILE A C 1
ATOM 1294 O O . ILE A 1 164 ? 11.850 -6.754 -8.501 1.00 74.88 164 ILE A O 1
ATOM 1298 N N . THR A 1 165 ? 10.376 -7.148 -10.151 1.00 84.69 165 THR A N 1
ATOM 1299 C CA . THR A 1 165 ? 9.880 -5.777 -10.245 1.00 84.69 165 THR A CA 1
ATOM 1300 C C . THR A 1 165 ? 8.926 -5.449 -9.107 1.00 84.69 165 THR A C 1
ATOM 1302 O O . THR A 1 165 ? 8.234 -6.305 -8.549 1.00 84.69 165 THR A O 1
ATOM 1305 N N . THR A 1 166 ? 8.807 -4.162 -8.794 1.00 90.06 166 THR A N 1
ATOM 1306 C CA . THR A 1 166 ? 7.775 -3.732 -7.845 1.00 90.06 166 THR A CA 1
ATOM 1307 C C . THR A 1 166 ? 6.355 -3.942 -8.389 1.00 90.06 166 THR A C 1
ATOM 1309 O O . THR A 1 166 ? 5.455 -4.227 -7.601 1.00 90.06 166 THR A O 1
ATOM 1312 N N . ASP A 1 167 ? 6.152 -3.901 -9.714 1.00 92.81 167 ASP A N 1
ATOM 1313 C CA . ASP A 1 167 ? 4.877 -4.256 -10.360 1.00 92.81 167 ASP A CA 1
ATOM 1314 C C . ASP A 1 167 ? 4.460 -5.722 -10.140 1.00 92.81 167 ASP A C 1
ATOM 1316 O O . ASP A 1 167 ? 3.269 -6.012 -10.002 1.00 92.81 167 ASP A O 1
ATOM 1320 N N . GLU A 1 168 ? 5.415 -6.652 -10.067 1.00 88.31 168 GLU A N 1
ATOM 1321 C CA . GLU A 1 168 ? 5.142 -8.054 -9.727 1.00 88.31 168 GLU A CA 1
ATOM 1322 C C . GLU A 1 168 ? 4.736 -8.221 -8.260 1.00 88.31 168 GLU A C 1
ATOM 1324 O O . GLU A 1 168 ? 3.841 -9.014 -7.966 1.00 88.31 168 GLU A O 1
ATOM 1329 N N . ILE A 1 169 ? 5.326 -7.444 -7.346 1.00 87.81 169 ILE A N 1
ATOM 1330 C CA . ILE A 1 169 ? 4.887 -7.399 -5.942 1.00 87.81 169 ILE A CA 1
ATOM 1331 C C . ILE A 1 169 ? 3.447 -6.870 -5.867 1.00 87.81 169 ILE A C 1
ATOM 1333 O O . ILE A 1 169 ? 2.603 -7.474 -5.206 1.00 87.81 169 ILE A O 1
ATOM 1337 N N . ASP A 1 170 ? 3.139 -5.789 -6.591 1.00 95.94 170 ASP A N 1
ATOM 1338 C CA . ASP A 1 170 ? 1.775 -5.255 -6.703 1.00 95.94 170 ASP A CA 1
ATOM 1339 C C . ASP A 1 170 ? 0.788 -6.276 -7.262 1.00 95.94 170 ASP A C 1
ATOM 1341 O O . ASP A 1 170 ? -0.330 -6.377 -6.760 1.00 95.94 170 ASP A O 1
ATOM 1345 N N . ARG A 1 171 ? 1.198 -7.059 -8.268 1.00 95.62 171 ARG A N 1
ATOM 1346 C CA . ARG A 1 171 ? 0.380 -8.142 -8.821 1.00 95.62 171 ARG A CA 1
ATOM 1347 C C . ARG A 1 171 ? -0.017 -9.142 -7.743 1.00 95.62 171 ARG A C 1
ATOM 1349 O O . ARG A 1 171 ? -1.196 -9.455 -7.633 1.00 95.62 171 ARG A O 1
ATOM 1356 N N . VAL A 1 172 ? 0.947 -9.602 -6.948 1.00 92.75 172 VAL A N 1
ATOM 1357 C CA . VAL A 1 172 ? 0.700 -10.559 -5.862 1.00 92.75 172 VAL A CA 1
ATOM 1358 C C . VAL A 1 172 ? -0.215 -9.947 -4.808 1.00 92.75 172 VAL A C 1
ATOM 1360 O O . VAL A 1 172 ? -1.201 -10.570 -4.433 1.00 92.75 172 VAL A O 1
ATOM 1363 N N . VAL A 1 173 ? 0.044 -8.708 -4.375 1.00 94.38 173 VAL A N 1
ATOM 1364 C CA . VAL A 1 173 ? -0.831 -8.019 -3.411 1.00 94.38 173 VAL A CA 1
ATOM 1365 C C . VAL A 1 173 ? -2.255 -7.900 -3.949 1.00 94.38 173 VAL A C 1
ATOM 1367 O O . VAL A 1 173 ? -3.209 -8.160 -3.219 1.00 94.38 173 VAL A O 1
ATOM 1370 N N . HIS A 1 174 ? -2.405 -7.532 -5.221 1.00 98.06 174 HIS A N 1
ATOM 1371 C CA . HIS A 1 174 ? -3.701 -7.436 -5.875 1.00 98.06 174 HIS A CA 1
ATOM 1372 C C . HIS A 1 174 ? -4.420 -8.788 -5.870 1.00 98.06 174 HIS A C 1
ATOM 1374 O O . HIS A 1 174 ? -5.499 -8.893 -5.295 1.00 98.06 174 HIS A O 1
ATOM 1380 N N . GLU A 1 175 ? -3.808 -9.825 -6.445 1.00 97.69 175 GLU A N 1
ATOM 1381 C CA . GLU A 1 175 ? -4.383 -11.172 -6.563 1.00 97.69 175 GLU A CA 1
ATOM 1382 C C . GLU A 1 175 ? -4.771 -11.753 -5.194 1.00 97.69 175 GLU A C 1
ATOM 1384 O O . GLU A 1 175 ? -5.887 -12.240 -5.025 1.00 97.69 175 GLU A O 1
ATOM 1389 N N . GLU A 1 176 ? -3.905 -11.629 -4.187 1.00 96.12 176 GLU A N 1
ATOM 1390 C CA . GLU A 1 176 ? -4.164 -12.116 -2.827 1.00 96.12 176 GLU A CA 1
ATOM 1391 C C . GLU A 1 176 ? -5.285 -11.333 -2.126 1.00 96.12 176 GLU A C 1
ATOM 1393 O O . GLU A 1 176 ? -6.046 -11.903 -1.338 1.00 96.12 176 GLU A O 1
ATOM 1398 N N . THR A 1 177 ? -5.418 -10.036 -2.419 1.00 95.81 177 THR A N 1
ATOM 1399 C CA . THR A 1 177 ? -6.518 -9.214 -1.900 1.00 95.81 177 THR A CA 1
ATOM 1400 C C . THR A 1 177 ? -7.849 -9.639 -2.523 1.00 95.81 177 THR A C 1
ATOM 1402 O O . THR A 1 177 ? -8.810 -9.884 -1.792 1.00 95.81 177 THR A O 1
ATOM 1405 N N . ILE A 1 178 ? -7.888 -9.821 -3.849 1.00 97.94 178 ILE A N 1
ATOM 1406 C CA . ILE A 1 178 ? -9.076 -10.306 -4.570 1.00 97.94 178 ILE A CA 1
ATOM 1407 C C . ILE A 1 178 ? -9.474 -11.707 -4.090 1.00 97.94 178 ILE A C 1
ATOM 1409 O O . ILE A 1 178 ? -10.647 -11.952 -3.821 1.00 97.94 178 ILE A O 1
ATOM 1413 N N . ALA A 1 179 ? -8.507 -12.614 -3.911 1.00 96.88 179 ALA A N 1
ATOM 1414 C CA . ALA A 1 179 ? -8.750 -13.982 -3.448 1.00 96.88 179 ALA A CA 1
ATOM 1415 C C . ALA A 1 179 ? -9.397 -14.053 -2.051 1.00 96.88 179 ALA A C 1
ATOM 1417 O O . ALA A 1 179 ? -10.041 -15.046 -1.720 1.00 96.88 179 ALA A O 1
ATOM 1418 N N . ARG A 1 180 ? -9.252 -12.999 -1.238 1.00 94.81 180 ARG A N 1
ATOM 1419 C CA . ARG A 1 180 ? -9.882 -12.862 0.087 1.00 94.81 180 ARG A CA 1
ATOM 1420 C C . ARG A 1 180 ? -11.164 -12.023 0.059 1.00 94.81 180 ARG A C 1
ATOM 1422 O O . ARG A 1 180 ? -11.672 -11.661 1.115 1.00 94.81 180 ARG A O 1
ATOM 1429 N N . GLY A 1 181 ? -11.679 -11.704 -1.130 1.00 94.94 181 GLY A N 1
ATOM 1430 C CA . GLY A 1 181 ? -12.888 -10.901 -1.319 1.00 94.94 181 GLY A CA 1
ATOM 1431 C C . GLY A 1 181 ? -12.713 -9.420 -0.973 1.00 94.94 181 GLY A C 1
ATOM 1432 O O . GLY A 1 181 ? -13.699 -8.733 -0.722 1.00 94.94 181 GLY A O 1
ATOM 1433 N N . GLY A 1 182 ? -11.472 -8.929 -0.913 1.00 94.56 182 GLY A N 1
ATOM 1434 C CA . GLY A 1 182 ? -11.163 -7.554 -0.536 1.00 94.56 182 GLY A CA 1
ATOM 1435 C C . GLY A 1 182 ? -10.957 -6.628 -1.732 1.00 94.56 182 GLY A C 1
ATOM 1436 O O . GLY A 1 182 ? -10.527 -7.046 -2.806 1.00 94.56 182 GLY A O 1
ATOM 1437 N N . TYR A 1 183 ? -11.182 -5.333 -1.514 1.00 97.56 183 TYR A N 1
ATOM 1438 C CA . TYR A 1 183 ? -10.718 -4.272 -2.406 1.00 97.56 183 TYR A CA 1
ATOM 1439 C C . TYR A 1 183 ? -9.347 -3.760 -1.926 1.00 97.56 183 TYR A C 1
ATOM 1441 O O . TYR A 1 183 ? -9.228 -3.373 -0.759 1.00 97.56 183 TYR A O 1
ATOM 1449 N N . PRO A 1 184 ? -8.308 -3.694 -2.779 1.00 97.88 184 PRO A N 1
ATOM 1450 C CA . PRO A 1 184 ? -7.031 -3.104 -2.388 1.00 97.88 184 PRO A CA 1
ATOM 1451 C C . PRO A 1 184 ? -7.180 -1.587 -2.218 1.00 97.88 184 PRO A C 1
ATOM 1453 O O . PRO A 1 184 ? -7.176 -0.849 -3.199 1.00 97.88 184 PRO A O 1
ATOM 1456 N N . SER A 1 185 ? -7.305 -1.110 -0.973 1.00 97.12 185 SER A N 1
ATOM 1457 C CA . SER A 1 185 ? -7.656 0.285 -0.646 1.00 97.12 185 SER A CA 1
ATOM 1458 C C . SER A 1 185 ? -6.867 1.368 -1.401 1.00 97.12 185 SER A C 1
ATOM 1460 O O . SER A 1 185 ? -7.503 2.333 -1.825 1.00 97.12 185 SER A O 1
ATOM 1462 N N . PRO A 1 186 ? -5.539 1.241 -1.627 1.00 97.56 186 PRO A N 1
ATOM 1463 C CA . PRO A 1 186 ? -4.784 2.231 -2.396 1.00 97.56 186 PRO A CA 1
ATOM 1464 C C . PRO A 1 186 ? -5.252 2.380 -3.847 1.00 97.56 186 PRO A C 1
ATOM 1466 O O . PRO A 1 186 ? -5.076 3.444 -4.434 1.00 97.56 186 PRO A O 1
ATOM 1469 N N . LEU A 1 187 ? -5.852 1.346 -4.441 1.00 97.69 187 LEU A N 1
ATOM 1470 C CA . LEU A 1 187 ? -6.226 1.356 -5.848 1.00 97.69 187 LEU A CA 1
ATOM 1471 C C . LEU A 1 187 ? -7.241 2.467 -6.128 1.00 97.69 187 LEU A C 1
ATOM 1473 O O . LEU A 1 187 ? -8.301 2.549 -5.508 1.00 97.69 187 LEU A O 1
ATOM 1477 N N . ASN A 1 188 ? -6.884 3.336 -7.066 1.00 96.88 188 ASN A N 1
ATOM 1478 C CA . ASN A 1 188 ? -7.590 4.548 -7.464 1.00 96.88 188 ASN A CA 1
ATOM 1479 C C . ASN A 1 188 ? -7.788 5.603 -6.356 1.00 96.88 188 ASN A C 1
ATOM 1481 O O . ASN A 1 188 ? -8.262 6.690 -6.657 1.00 96.88 188 ASN A O 1
ATOM 1485 N N . TYR A 1 189 ? -7.372 5.376 -5.107 1.00 97.06 189 TYR A N 1
ATOM 1486 C CA . TYR A 1 189 ? -7.501 6.369 -4.034 1.00 97.06 189 TYR A CA 1
ATOM 1487 C C . TYR A 1 189 ? -6.710 7.639 -4.372 1.00 97.06 189 TYR A C 1
ATOM 1489 O O . TYR A 1 189 ? -5.499 7.577 -4.581 1.00 97.06 189 TYR A O 1
ATOM 1497 N N . HIS A 1 190 ? -7.385 8.788 -4.496 1.00 95.69 190 HIS A N 1
ATOM 1498 C CA . HIS A 1 190 ? -6.791 10.021 -5.034 1.00 95.69 190 HIS A CA 1
ATOM 1499 C C . HIS A 1 190 ? -6.025 9.808 -6.349 1.00 95.69 190 HIS A C 1
ATOM 1501 O O . HIS A 1 190 ? -4.973 10.413 -6.580 1.00 95.69 190 HIS A O 1
ATOM 1507 N N . PHE A 1 191 ? -6.567 8.955 -7.224 1.00 96.25 191 PHE A N 1
ATOM 1508 C CA . PHE A 1 191 ? -5.936 8.529 -8.469 1.00 96.25 191 PHE A CA 1
ATOM 1509 C C . PHE A 1 191 ? -4.583 7.836 -8.236 1.00 96.25 191 PHE A C 1
ATOM 1511 O O . PHE A 1 191 ? -3.644 8.041 -9.003 1.00 96.25 191 PHE A O 1
ATOM 1518 N N . PHE A 1 192 ? -4.405 7.042 -7.183 1.00 96.75 192 PHE A N 1
ATOM 1519 C CA . PHE A 1 192 ? -3.220 6.194 -7.048 1.00 96.75 192 PHE A CA 1
ATOM 1520 C C . PHE A 1 192 ? -3.368 4.942 -7.948 1.00 96.75 192 PHE A C 1
ATOM 1522 O O . PHE A 1 192 ? -4.402 4.279 -7.915 1.00 96.75 192 PHE A O 1
ATOM 1529 N N . PRO A 1 193 ? -2.396 4.604 -8.818 1.00 95.88 193 PRO A N 1
ATOM 1530 C CA . PRO A 1 193 ? -2.643 3.684 -9.939 1.00 95.88 193 PRO A CA 1
ATOM 1531 C C . PRO A 1 193 ? -2.480 2.193 -9.616 1.00 95.88 193 PRO A C 1
ATOM 1533 O O . PRO A 1 193 ? -2.598 1.360 -10.521 1.00 95.88 193 PRO A O 1
ATOM 1536 N N . ARG A 1 194 ? -2.130 1.861 -8.372 1.00 96.25 194 ARG A N 1
ATOM 1537 C CA . ARG A 1 194 ? -1.659 0.538 -7.949 1.00 96.25 194 ARG A CA 1
ATOM 1538 C C . ARG A 1 194 ? -2.367 0.074 -6.681 1.00 96.25 194 ARG A C 1
ATOM 1540 O O . ARG A 1 194 ? -2.990 0.863 -5.985 1.00 96.25 194 ARG A O 1
ATOM 1547 N N . SER A 1 195 ? -2.285 -1.216 -6.412 1.00 97.75 195 SER A N 1
ATOM 1548 C CA . SER A 1 195 ? -2.944 -1.891 -5.292 1.00 97.75 195 SER A CA 1
ATOM 1549 C C . SER A 1 195 ? -2.146 -1.768 -3.995 1.00 97.75 195 SER A C 1
ATOM 1551 O O . SER A 1 195 ? -2.714 -1.879 -2.912 1.00 97.75 195 SER A O 1
ATOM 1553 N N . CYS A 1 196 ? -0.840 -1.507 -4.087 1.00 95.44 196 CYS A N 1
ATOM 1554 C CA . CYS A 1 196 ? 0.024 -1.233 -2.943 1.00 95.44 196 CYS A CA 1
ATOM 1555 C C . CYS A 1 196 ? 1.078 -0.161 -3.238 1.00 95.44 196 CYS A C 1
ATOM 1557 O O . CYS A 1 196 ? 1.251 0.283 -4.372 1.00 95.44 196 CYS A O 1
ATOM 1559 N N . CYS A 1 197 ? 1.819 0.221 -2.199 1.00 93.06 197 CYS A N 1
ATOM 1560 C CA . CYS A 1 197 ? 2.971 1.112 -2.295 1.00 93.06 197 CYS A CA 1
ATOM 1561 C C . CYS A 1 197 ? 4.269 0.313 -2.129 1.00 93.06 197 CYS A C 1
ATOM 1563 O O . CYS A 1 197 ? 4.373 -0.515 -1.226 1.00 93.06 197 CYS A O 1
ATOM 1565 N N . THR A 1 198 ? 5.282 0.611 -2.940 1.00 89.12 198 THR A N 1
ATOM 1566 C CA . THR A 1 198 ? 6.620 0.002 -2.867 1.00 89.12 198 THR A CA 1
ATOM 1567 C C . THR A 1 198 ? 7.683 1.094 -2.824 1.00 89.12 198 THR A C 1
ATOM 1569 O O . THR A 1 198 ? 7.981 1.733 -3.835 1.00 89.12 198 THR A O 1
ATOM 1572 N N . SER A 1 199 ? 8.252 1.322 -1.642 1.00 85.56 199 SER A N 1
ATOM 1573 C CA . SER A 1 199 ? 9.164 2.433 -1.355 1.00 85.56 199 SER A CA 1
ATOM 1574 C C . SER A 1 199 ? 10.597 1.935 -1.199 1.00 85.56 199 SER A C 1
ATOM 1576 O O . SER A 1 199 ? 10.933 1.291 -0.210 1.00 85.56 199 SER A O 1
ATOM 1578 N N . VAL A 1 200 ? 11.428 2.209 -2.205 1.00 81.31 200 VAL A N 1
ATOM 1579 C CA . VAL A 1 200 ? 12.816 1.738 -2.282 1.00 81.31 200 VAL A CA 1
ATOM 1580 C C . VAL A 1 200 ? 13.779 2.900 -2.035 1.00 81.31 200 VAL A C 1
ATOM 1582 O O . VAL A 1 200 ? 13.604 3.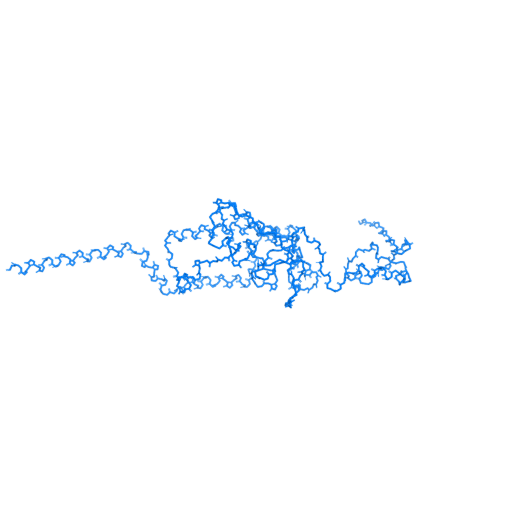977 -2.599 1.00 81.31 200 VAL A O 1
ATOM 1585 N N . ASN A 1 201 ? 14.805 2.664 -1.214 1.00 83.88 201 ASN A N 1
ATOM 1586 C CA . ASN A 1 201 ? 15.918 3.583 -0.940 1.00 83.88 201 ASN A CA 1
ATOM 1587 C C . ASN A 1 201 ? 15.485 4.985 -0.471 1.00 83.88 201 ASN A C 1
ATOM 1589 O O . ASN A 1 201 ? 14.982 5.120 0.641 1.00 83.88 201 ASN A O 1
ATOM 1593 N N . GLU A 1 202 ? 15.703 6.029 -1.279 1.00 82.38 202 GLU A N 1
ATOM 1594 C CA . GLU A 1 202 ? 15.363 7.417 -0.944 1.00 82.38 202 GLU A CA 1
ATOM 1595 C C . GLU A 1 202 ? 13.856 7.724 -1.004 1.00 82.38 202 GLU A C 1
ATOM 1597 O O . GLU A 1 202 ? 13.428 8.812 -0.613 1.00 82.38 202 GLU A O 1
ATOM 1602 N N . VAL A 1 203 ? 13.029 6.784 -1.475 1.00 81.31 203 VAL A N 1
ATOM 1603 C CA . VAL A 1 203 ? 11.570 6.932 -1.465 1.00 81.31 203 VAL A CA 1
ATOM 1604 C C . VAL A 1 203 ? 11.055 6.743 -0.042 1.00 81.31 203 VAL A C 1
ATOM 1606 O O . VAL A 1 203 ? 10.997 5.626 0.461 1.00 81.31 203 VAL A O 1
ATOM 1609 N N . ILE A 1 204 ? 10.614 7.834 0.585 1.00 84.75 204 ILE A N 1
ATOM 1610 C CA . ILE A 1 204 ? 10.114 7.831 1.970 1.00 84.75 204 ILE A CA 1
ATOM 1611 C C . ILE A 1 204 ? 8.848 6.970 2.110 1.00 84.75 204 ILE A C 1
ATOM 1613 O O . ILE A 1 204 ? 8.772 6.094 2.967 1.00 84.75 204 ILE A O 1
ATOM 1617 N N . CYS A 1 205 ? 7.840 7.228 1.277 1.00 85.19 205 CYS A N 1
ATOM 1618 C CA . CYS A 1 205 ? 6.559 6.524 1.265 1.00 85.19 205 CYS A CA 1
ATOM 1619 C C . CYS A 1 205 ? 5.881 6.679 -0.106 1.00 85.19 205 CYS A C 1
ATOM 1621 O O . CYS A 1 205 ? 6.342 7.450 -0.948 1.00 85.19 205 CYS A O 1
ATOM 1623 N N . HIS A 1 206 ? 4.800 5.929 -0.333 1.00 91.50 206 HIS A N 1
ATOM 1624 C CA . HIS A 1 206 ? 3.944 6.032 -1.526 1.00 91.50 206 HIS A CA 1
ATOM 1625 C C . HIS A 1 206 ? 4.667 5.850 -2.872 1.00 91.50 206 HIS A C 1
ATOM 1627 O O . HIS A 1 206 ? 4.252 6.415 -3.885 1.00 91.50 206 HIS A O 1
ATOM 1633 N N . GLY A 1 207 ? 5.739 5.051 -2.904 1.00 92.06 207 GLY A N 1
ATOM 1634 C CA . GLY A 1 207 ? 6.346 4.650 -4.171 1.00 92.06 207 GLY A CA 1
ATOM 1635 C C . GLY A 1 207 ? 5.343 3.857 -5.006 1.00 92.06 207 GLY A C 1
ATOM 1636 O O . GLY A 1 207 ? 4.667 2.975 -4.477 1.00 92.06 207 GLY A O 1
ATOM 1637 N N . ILE A 1 208 ? 5.220 4.194 -6.289 1.00 95.12 208 ILE A N 1
ATOM 1638 C CA . ILE A 1 208 ? 4.299 3.526 -7.211 1.00 95.12 208 ILE A CA 1
ATOM 1639 C C . ILE A 1 208 ? 4.998 2.285 -7.782 1.00 95.12 208 ILE A C 1
ATOM 1641 O O . ILE A 1 208 ? 6.051 2.448 -8.398 1.00 95.12 208 ILE A O 1
ATOM 1645 N N . PRO A 1 209 ? 4.416 1.084 -7.629 1.00 93.50 209 PRO A N 1
ATOM 1646 C CA . PRO A 1 209 ? 4.873 -0.117 -8.316 1.00 93.50 209 PRO A CA 1
ATOM 1647 C C . PRO A 1 209 ? 5.034 0.067 -9.832 1.00 93.50 209 PRO A C 1
ATOM 1649 O O . PRO A 1 209 ? 4.074 0.421 -10.532 1.00 93.50 209 PRO A O 1
ATOM 1652 N N . ASP A 1 210 ? 6.243 -0.184 -10.329 1.00 92.31 210 ASP A N 1
ATOM 1653 C CA . ASP A 1 210 ? 6.669 0.045 -11.708 1.00 92.31 210 ASP A CA 1
ATOM 1654 C C . ASP A 1 210 ? 7.537 -1.087 -12.283 1.00 92.31 210 ASP A C 1
ATOM 1656 O O . ASP A 1 210 ? 7.834 -2.081 -11.613 1.00 92.31 210 ASP A O 1
ATOM 1660 N N . ALA A 1 211 ? 7.914 -0.940 -13.560 1.00 86.69 211 ALA A N 1
ATOM 1661 C CA . ALA A 1 211 ? 8.706 -1.921 -14.308 1.00 86.69 211 ALA A CA 1
ATOM 1662 C C . ALA A 1 211 ? 10.178 -2.009 -13.872 1.00 86.69 211 ALA A C 1
ATOM 1664 O O . ALA A 1 211 ? 10.961 -2.667 -14.555 1.00 86.69 211 ALA A O 1
ATOM 1665 N N . ARG A 1 212 ? 10.596 -1.308 -12.809 1.00 82.62 212 ARG A N 1
ATOM 1666 C CA . ARG A 1 212 ? 12.002 -1.286 -12.410 1.00 82.62 212 ARG A CA 1
ATOM 1667 C C . ARG A 1 212 ? 12.429 -2.679 -11.960 1.00 82.62 212 ARG A C 1
ATOM 1669 O O . ARG A 1 212 ? 11.941 -3.173 -10.944 1.00 82.62 212 ARG A O 1
ATOM 1676 N N . VAL A 1 213 ? 13.362 -3.265 -12.706 1.00 68.62 213 VAL A N 1
ATOM 1677 C CA . VAL A 1 213 ? 14.056 -4.512 -12.353 1.00 68.62 213 VAL A CA 1
ATOM 1678 C C . VAL A 1 213 ? 15.298 -4.220 -11.509 1.00 68.62 213 VAL A C 1
ATOM 1680 O O . VAL A 1 213 ? 15.688 -5.078 -10.724 1.00 68.62 213 VAL A O 1
ATOM 1683 N N . ASP A 1 214 ? 15.884 -3.020 -11.656 1.00 58.88 214 ASP A N 1
ATOM 1684 C CA . ASP A 1 214 ? 17.141 -2.594 -11.027 1.00 58.88 214 ASP A CA 1
ATOM 1685 C C . ASP A 1 214 ? 17.058 -2.751 -9.506 1.00 58.88 214 ASP A C 1
ATOM 1687 O O . ASP A 1 214 ? 16.489 -1.947 -8.753 1.00 58.88 214 ASP A O 1
ATOM 1691 N N . ASP A 1 215 ? 17.585 -3.895 -9.104 1.00 55.75 215 ASP A N 1
ATOM 1692 C CA . ASP A 1 215 ? 17.547 -4.455 -7.781 1.00 55.75 215 ASP A CA 1
ATOM 1693 C C . ASP A 1 215 ? 18.574 -3.727 -6.916 1.00 55.75 215 ASP A C 1
ATOM 1695 O O . ASP A 1 215 ? 19.591 -3.213 -7.385 1.00 55.75 215 ASP A O 1
ATOM 1699 N N . VAL A 1 216 ? 18.346 -3.715 -5.613 1.00 45.47 216 VAL A N 1
ATOM 1700 C CA . VAL A 1 216 ? 19.242 -3.154 -4.592 1.00 45.47 216 VAL A CA 1
ATOM 1701 C C . VAL A 1 216 ? 20.706 -3.616 -4.782 1.00 45.47 216 VAL A C 1
ATOM 1703 O O . VAL A 1 216 ? 21.635 -2.937 -4.349 1.00 45.47 216 VAL A O 1
ATOM 1706 N N . GLN A 1 217 ? 20.928 -4.739 -5.475 1.00 43.38 217 GLN A N 1
ATOM 1707 C CA . GLN A 1 217 ? 22.227 -5.261 -5.900 1.00 43.38 217 GLN A CA 1
ATOM 1708 C C . GLN A 1 217 ? 22.959 -4.426 -6.963 1.00 43.38 217 GLN A C 1
ATOM 1710 O O . GLN A 1 217 ? 24.167 -4.267 -6.833 1.00 43.38 217 GLN A O 1
ATOM 1715 N N . GLU A 1 218 ? 22.296 -3.861 -7.977 1.00 47.56 218 GLU A N 1
ATOM 1716 C CA . GLU A 1 218 ? 22.973 -3.024 -8.984 1.00 47.56 218 GLU A CA 1
ATOM 1717 C C . GLU A 1 218 ? 23.415 -1.693 -8.369 1.00 47.56 218 GLU A C 1
ATOM 1719 O O . GLU A 1 218 ? 24.543 -1.255 -8.574 1.00 47.56 218 GLU A O 1
ATOM 1724 N N . LEU A 1 219 ? 22.582 -1.120 -7.494 1.00 44.97 219 LEU A N 1
ATOM 1725 C CA . LEU A 1 219 ? 22.913 0.080 -6.720 1.00 44.97 219 LEU A CA 1
ATOM 1726 C C . LEU A 1 219 ? 24.013 -0.167 -5.668 1.00 44.97 219 LEU A C 1
ATOM 1728 O O . LEU A 1 219 ? 24.788 0.739 -5.350 1.00 44.97 219 LEU A O 1
ATOM 1732 N N . ARG A 1 220 ? 24.119 -1.394 -5.135 1.00 44.81 220 ARG A N 1
ATOM 1733 C CA . ARG A 1 220 ? 25.266 -1.836 -4.319 1.00 44.81 220 ARG A CA 1
ATOM 1734 C C . ARG A 1 220 ? 26.516 -2.051 -5.176 1.00 44.81 220 ARG A C 1
ATOM 1736 O O . ARG A 1 220 ? 27.595 -1.614 -4.786 1.00 44.81 220 ARG A O 1
ATOM 1743 N N . ALA A 1 221 ? 26.384 -2.672 -6.347 1.00 43.09 221 ALA A N 1
ATOM 1744 C CA . ALA A 1 221 ? 27.478 -2.904 -7.291 1.00 43.09 221 ALA A CA 1
ATOM 1745 C C . ALA A 1 221 ? 28.026 -1.597 -7.887 1.00 43.09 221 ALA A C 1
ATOM 1747 O O . ALA A 1 221 ? 29.220 -1.509 -8.168 1.00 43.09 221 ALA A O 1
ATOM 1748 N N . SER A 1 222 ? 27.182 -0.571 -8.020 1.00 44.25 222 SER A N 1
ATOM 1749 C CA . SER A 1 222 ? 27.545 0.781 -8.451 1.00 44.25 222 SER A CA 1
ATOM 1750 C C . SER A 1 222 ? 28.032 1.679 -7.304 1.00 44.25 222 SER A C 1
ATOM 1752 O O . SER A 1 222 ? 28.273 2.865 -7.522 1.00 44.25 222 SER A O 1
ATOM 1754 N N . GLY A 1 223 ? 28.143 1.154 -6.076 1.00 37.41 223 GLY A N 1
ATOM 1755 C CA . GLY A 1 223 ? 28.648 1.882 -4.907 1.00 37.41 223 GLY A CA 1
ATOM 1756 C C . GLY A 1 223 ? 27.732 2.990 -4.373 1.00 37.41 223 GLY A C 1
ATOM 1757 O O . GLY A 1 223 ? 28.167 3.778 -3.536 1.00 37.41 223 GLY A O 1
ATOM 1758 N N . LEU A 1 224 ? 26.478 3.062 -4.832 1.00 37.41 224 LEU A N 1
ATOM 1759 C CA . LEU A 1 224 ? 25.497 4.082 -4.433 1.00 37.41 224 LEU A CA 1
ATOM 1760 C C . LEU A 1 224 ? 24.737 3.704 -3.149 1.00 37.41 224 LEU A C 1
ATOM 1762 O O . LEU A 1 224 ? 24.213 4.579 -2.463 1.00 37.41 224 LEU A O 1
ATOM 1766 N N . LEU A 1 225 ? 24.714 2.416 -2.795 1.00 36.19 225 LEU A N 1
ATOM 1767 C CA . LEU A 1 225 ? 24.185 1.880 -1.537 1.00 36.19 225 LEU A CA 1
ATOM 1768 C C . LEU A 1 225 ? 25.322 1.261 -0.706 1.00 36.19 225 LEU A C 1
ATOM 1770 O O . LEU A 1 225 ? 25.836 0.196 -1.047 1.00 36.19 225 LEU A O 1
ATOM 1774 N N . GLN A 1 226 ? 25.692 1.886 0.418 1.00 34.28 226 GLN A N 1
ATOM 1775 C CA . GLN A 1 226 ? 26.597 1.289 1.410 1.00 34.28 226 GLN A CA 1
ATOM 1776 C C . GLN A 1 226 ? 25.787 0.579 2.508 1.00 34.28 226 GLN A C 1
ATOM 1778 O O . GLN A 1 226 ? 25.306 1.209 3.447 1.00 34.28 226 GLN A O 1
ATOM 1783 N N . GLY A 1 227 ? 25.631 -0.746 2.388 1.00 32.69 227 GLY A N 1
ATOM 1784 C CA . GLY A 1 227 ? 25.075 -1.598 3.448 1.00 32.69 227 GLY A CA 1
ATOM 1785 C C . GLY A 1 227 ? 24.354 -2.861 2.956 1.00 32.69 227 GLY A C 1
ATOM 1786 O O . GLY A 1 227 ? 23.406 -2.783 2.173 1.00 32.69 227 GLY A O 1
ATOM 1787 N N . GLY A 1 228 ? 24.773 -4.023 3.476 1.00 35.66 228 GLY A N 1
ATOM 1788 C CA . GLY A 1 228 ? 24.114 -5.332 3.332 1.00 35.66 228 GLY A CA 1
ATOM 1789 C C . GLY A 1 228 ? 24.871 -6.311 2.431 1.00 35.66 228 GLY A C 1
ATOM 1790 O O . GLY A 1 228 ? 24.721 -6.276 1.213 1.00 35.66 228 GLY A O 1
ATOM 1791 N N . GLY A 1 229 ? 25.676 -7.184 3.046 1.00 36.28 229 GLY A N 1
ATOM 1792 C CA . GLY A 1 229 ? 26.352 -8.292 2.368 1.00 36.28 229 GLY A CA 1
ATOM 1793 C C . GLY A 1 229 ? 25.348 -9.283 1.776 1.00 36.28 229 GLY A C 1
ATOM 1794 O O . GLY A 1 229 ? 24.356 -9.621 2.420 1.00 36.28 229 GLY A O 1
ATOM 1795 N N . GLY A 1 230 ? 25.591 -9.687 0.528 1.00 37.59 230 GLY A N 1
ATOM 1796 C CA . GLY A 1 230 ? 24.728 -10.573 -0.249 1.00 37.59 230 GLY A CA 1
ATOM 1797 C C . GLY A 1 230 ? 24.606 -11.975 0.347 1.00 37.59 230 GLY A C 1
ATOM 1798 O O . GLY A 1 230 ? 25.579 -12.529 0.856 1.00 37.59 230 GLY A O 1
ATOM 1799 N N . LEU A 1 231 ? 23.401 -12.533 0.255 1.00 40.75 231 LEU A N 1
ATOM 1800 C CA . LEU A 1 231 ? 23.086 -13.909 0.620 1.00 40.75 231 LEU A CA 1
ATOM 1801 C C . LEU A 1 231 ? 22.609 -14.654 -0.639 1.00 40.75 231 LEU A C 1
ATOM 1803 O O . LEU A 1 231 ? 21.814 -14.110 -1.402 1.00 40.75 231 LEU A O 1
ATOM 1807 N N . THR A 1 232 ? 23.108 -15.871 -0.861 1.00 48.81 232 THR A N 1
ATOM 1808 C CA . THR A 1 232 ? 22.637 -16.834 -1.878 1.00 48.81 232 THR A CA 1
ATOM 1809 C C . THR A 1 232 ? 21.252 -17.394 -1.535 1.00 48.81 232 THR A C 1
ATOM 1811 O O . THR A 1 232 ? 20.800 -17.223 -0.411 1.00 48.81 232 THR A O 1
ATOM 1814 N N . ASP A 1 233 ? 20.582 -18.115 -2.442 1.00 39.62 233 ASP A N 1
ATOM 1815 C CA . ASP A 1 233 ? 19.235 -18.674 -2.199 1.00 39.62 233 ASP A CA 1
ATOM 1816 C C . ASP A 1 233 ? 19.149 -19.570 -0.947 1.00 39.62 233 ASP A C 1
ATOM 1818 O O . ASP A 1 233 ? 18.194 -19.479 -0.176 1.00 39.62 233 ASP A O 1
ATOM 1822 N N . GLU A 1 234 ? 20.180 -20.375 -0.668 1.00 38.97 234 GLU A N 1
ATOM 1823 C CA . GLU A 1 234 ? 20.254 -21.166 0.568 1.00 38.97 234 GLU A CA 1
ATOM 1824 C C . GLU A 1 234 ? 20.494 -20.283 1.802 1.00 38.97 234 GLU A C 1
ATOM 1826 O O . GLU A 1 234 ? 19.950 -20.535 2.879 1.00 38.97 234 GLU A O 1
ATOM 1831 N N . GLN A 1 235 ? 21.267 -19.207 1.655 1.00 43.78 235 GLN A N 1
ATOM 1832 C CA . GLN A 1 235 ? 21.493 -18.237 2.721 1.00 43.78 235 GLN A CA 1
ATOM 1833 C C . GLN A 1 235 ? 20.269 -17.343 2.956 1.00 43.78 235 GLN A C 1
ATOM 1835 O O . GLN A 1 235 ? 20.028 -16.969 4.096 1.00 43.78 235 GLN A O 1
ATOM 1840 N N . ALA A 1 236 ? 19.473 -17.047 1.930 1.00 44.41 236 ALA A N 1
ATOM 1841 C CA . ALA A 1 236 ? 18.208 -16.333 2.011 1.00 44.41 236 ALA A CA 1
ATOM 1842 C C . ALA A 1 236 ? 17.135 -17.212 2.663 1.00 44.41 236 ALA A C 1
ATOM 1844 O O . ALA A 1 236 ? 16.437 -16.742 3.555 1.00 44.41 236 ALA A O 1
ATOM 1845 N N . PHE A 1 237 ? 17.062 -18.503 2.310 1.00 43.50 237 PHE A N 1
ATOM 1846 C CA . PHE A 1 237 ? 16.201 -19.476 2.985 1.00 43.50 237 PHE A CA 1
ATOM 1847 C C . PHE A 1 237 ? 16.599 -19.643 4.457 1.00 43.50 237 PHE A C 1
ATOM 1849 O O . PHE A 1 237 ? 15.752 -19.488 5.334 1.00 43.50 237 PHE A O 1
ATOM 1856 N N . ARG A 1 238 ? 17.893 -19.833 4.766 1.00 43.84 238 ARG A N 1
ATOM 1857 C CA . ARG A 1 238 ? 18.378 -19.866 6.158 1.00 43.84 238 ARG A CA 1
ATOM 1858 C C . ARG A 1 238 ? 18.125 -18.546 6.889 1.00 43.84 238 ARG A C 1
ATOM 1860 O O . ARG A 1 238 ? 17.655 -18.590 8.017 1.00 43.84 238 ARG A O 1
ATOM 1867 N N . PHE A 1 239 ? 18.332 -17.393 6.253 1.00 47.34 239 PHE A N 1
ATOM 1868 C CA . PHE A 1 239 ? 18.039 -16.063 6.802 1.00 47.34 239 PHE A CA 1
ATOM 1869 C C . PHE A 1 239 ? 16.550 -15.881 7.121 1.00 47.34 239 PHE A C 1
ATOM 1871 O O . PHE A 1 239 ? 16.207 -15.475 8.231 1.00 47.34 239 PHE A O 1
ATOM 1878 N N . LEU A 1 240 ? 15.665 -16.273 6.202 1.00 45.03 240 LEU A N 1
ATOM 1879 C CA . LEU A 1 240 ? 14.213 -16.209 6.370 1.00 45.03 240 LEU A CA 1
ATOM 1880 C C . LEU A 1 240 ? 13.711 -17.189 7.442 1.00 45.03 240 LEU A C 1
ATOM 1882 O O . LEU A 1 240 ? 12.850 -16.852 8.249 1.00 45.03 240 LEU A O 1
ATOM 1886 N N . THR A 1 241 ? 14.298 -18.382 7.528 1.00 47.59 241 THR A N 1
ATOM 1887 C CA . THR A 1 241 ? 14.016 -19.314 8.634 1.00 47.59 241 THR A CA 1
ATOM 1888 C C . THR A 1 241 ? 14.678 -18.896 9.955 1.00 47.59 241 THR A C 1
ATOM 1890 O O . THR A 1 241 ? 14.251 -19.336 11.018 1.00 47.59 241 THR A O 1
ATOM 1893 N N . SER A 1 242 ? 15.666 -17.992 9.919 1.00 43.25 242 SER A N 1
ATOM 1894 C CA . SER A 1 242 ? 16.357 -17.443 11.095 1.00 43.25 242 SER A CA 1
ATOM 1895 C C . SER A 1 242 ? 15.722 -16.173 11.668 1.00 43.25 242 SER A C 1
ATOM 1897 O O . SER A 1 242 ? 16.274 -15.593 12.603 1.00 43.25 242 SER A O 1
ATOM 1899 N N . PHE A 1 243 ? 14.547 -15.742 11.184 1.00 46.41 243 PHE A N 1
ATOM 1900 C CA . PHE A 1 243 ? 13.815 -14.583 11.729 1.00 46.41 243 PHE A CA 1
ATOM 1901 C C . PHE A 1 243 ? 13.402 -14.718 13.211 1.00 46.41 243 PHE A C 1
ATOM 1903 O O . PHE A 1 243 ? 12.794 -13.805 13.763 1.00 46.41 243 PHE A O 1
ATOM 1910 N N . GLN A 1 244 ? 13.796 -15.795 13.893 1.00 47.16 244 GLN A N 1
ATOM 1911 C CA . GLN A 1 244 ? 13.819 -15.874 15.354 1.00 47.16 244 GLN A CA 1
ATOM 1912 C C . GLN A 1 244 ? 15.041 -15.186 16.013 1.00 47.16 244 GLN A C 1
ATOM 1914 O O . GLN A 1 244 ? 15.123 -15.197 17.238 1.00 47.16 244 GLN A O 1
ATOM 1919 N N . GLY A 1 245 ? 15.980 -14.573 15.267 1.00 43.25 245 GLY A N 1
ATOM 1920 C CA . GLY A 1 245 ? 17.228 -14.057 15.864 1.00 43.25 245 GLY A CA 1
ATOM 1921 C C . GLY A 1 245 ? 17.949 -12.881 15.189 1.00 43.25 245 GLY A C 1
ATOM 1922 O O . GLY A 1 245 ? 19.076 -12.582 15.578 1.00 43.25 245 GLY A O 1
ATOM 1923 N N . LEU A 1 246 ? 17.361 -12.190 14.208 1.00 44.75 246 LEU A N 1
ATOM 1924 C CA . LEU A 1 246 ? 17.981 -10.975 13.653 1.00 44.75 246 LEU A CA 1
ATOM 1925 C C . LEU A 1 246 ? 17.673 -9.749 14.527 1.00 44.75 246 LEU A C 1
ATOM 1927 O O . LEU A 1 246 ? 16.521 -9.574 14.931 1.00 44.75 246 LEU A O 1
ATOM 1931 N N . PRO A 1 247 ? 18.653 -8.858 14.787 1.00 53.59 247 PRO A N 1
ATOM 1932 C CA . PRO A 1 247 ? 18.379 -7.609 15.477 1.00 53.59 247 PRO A CA 1
ATOM 1933 C C . PRO A 1 247 ? 17.456 -6.767 14.602 1.00 53.59 247 PRO A C 1
ATOM 1935 O O . PRO A 1 247 ? 17.807 -6.374 13.486 1.00 53.59 247 PRO A O 1
ATOM 1938 N N . PHE A 1 248 ? 16.258 -6.497 15.105 1.00 64.38 248 PHE A N 1
ATOM 1939 C CA . PHE A 1 248 ? 15.319 -5.640 14.408 1.00 64.38 248 PHE A CA 1
ATOM 1940 C C . PHE A 1 248 ? 15.936 -4.258 14.146 1.00 64.38 248 PHE A C 1
ATOM 1942 O O . PHE A 1 248 ? 16.693 -3.721 14.962 1.00 64.38 248 PHE A O 1
ATOM 1949 N N . GLY A 1 249 ? 15.593 -3.656 13.005 1.00 68.75 249 GLY A N 1
ATOM 1950 C CA . GLY A 1 249 ? 16.048 -2.309 12.671 1.00 68.75 249 GLY A CA 1
ATOM 1951 C C . GLY A 1 249 ? 15.615 -1.282 13.725 1.00 68.75 249 GLY A C 1
ATOM 1952 O O . GLY A 1 249 ? 14.577 -1.433 14.371 1.00 68.75 249 GLY A O 1
ATOM 1953 N N . LYS A 1 250 ? 16.380 -0.191 13.871 1.00 79.44 250 LYS A N 1
ATOM 1954 C CA . LYS A 1 250 ? 16.097 0.876 14.856 1.00 79.44 250 LYS A CA 1
ATOM 1955 C C . LYS A 1 250 ? 14.657 1.399 14.771 1.00 79.44 250 LYS A C 1
ATOM 1957 O O . LYS A 1 250 ? 14.051 1.675 15.801 1.00 79.44 250 LYS A O 1
ATOM 1962 N N . CYS A 1 251 ? 14.108 1.507 13.559 1.00 73.69 251 CYS A N 1
ATOM 1963 C CA . CYS A 1 251 ? 12.724 1.925 13.337 1.00 73.69 251 CYS A CA 1
ATOM 1964 C C . CYS A 1 251 ? 11.712 0.916 13.893 1.00 73.69 251 CYS A C 1
ATOM 1966 O O . CYS A 1 251 ? 10.780 1.331 14.569 1.00 73.69 251 CYS A O 1
ATOM 1968 N N . TYR A 1 252 ? 11.916 -0.388 13.672 1.00 76.62 252 TYR A N 1
ATOM 1969 C CA . TYR A 1 252 ? 11.044 -1.421 14.237 1.00 76.62 252 TYR A CA 1
ATOM 1970 C C . TYR A 1 252 ? 11.075 -1.379 15.765 1.00 76.62 252 TYR A C 1
ATOM 1972 O O . TYR A 1 252 ? 10.022 -1.284 16.385 1.00 76.62 252 TYR A O 1
ATOM 1980 N N . ASN A 1 253 ? 12.269 -1.361 16.369 1.00 80.25 253 ASN A N 1
ATOM 1981 C CA . ASN A 1 253 ? 12.400 -1.315 17.829 1.00 80.25 253 ASN A CA 1
ATOM 1982 C C . ASN A 1 253 ? 11.707 -0.089 18.421 1.00 80.25 253 ASN A C 1
ATOM 1984 O O . ASN A 1 253 ? 10.961 -0.221 19.382 1.00 80.25 253 ASN A O 1
ATOM 1988 N N . ARG A 1 254 ? 11.885 1.084 17.800 1.00 87.19 254 ARG A N 1
ATOM 1989 C CA . ARG A 1 254 ? 11.210 2.314 18.223 1.00 87.19 254 ARG A CA 1
ATOM 1990 C C . ARG A 1 254 ? 9.690 2.200 18.130 1.00 87.19 254 ARG A C 1
ATOM 1992 O O . ARG A 1 254 ? 9.002 2.651 19.035 1.00 87.19 254 ARG A O 1
ATOM 1999 N N . VAL A 1 255 ? 9.160 1.617 17.054 1.00 80.75 255 VAL A N 1
ATOM 2000 C CA . VAL A 1 255 ? 7.710 1.412 16.903 1.00 80.75 255 VAL A CA 1
ATOM 2001 C C . VAL A 1 255 ? 7.188 0.461 17.980 1.00 80.75 255 VAL A C 1
ATOM 2003 O O . VAL A 1 255 ? 6.181 0.763 18.612 1.00 80.75 255 VAL A O 1
ATOM 2006 N N . MET A 1 256 ? 7.885 -0.647 18.240 1.00 85.88 256 MET A N 1
ATOM 2007 C CA . MET A 1 256 ? 7.496 -1.596 19.288 1.00 85.88 256 MET A CA 1
ATOM 2008 C C . MET A 1 256 ? 7.545 -0.964 20.683 1.00 85.88 256 MET A C 1
ATOM 2010 O O . MET A 1 256 ? 6.601 -1.110 21.452 1.00 85.88 256 MET A O 1
ATOM 2014 N N . GLU A 1 257 ? 8.592 -0.199 20.985 1.00 89.31 257 GLU A N 1
ATOM 2015 C CA . GLU A 1 257 ? 8.710 0.567 22.228 1.00 89.31 257 GLU A CA 1
ATOM 2016 C C . GLU A 1 257 ? 7.559 1.574 22.376 1.00 89.31 257 GLU A C 1
ATOM 2018 O O . GLU A 1 257 ? 6.902 1.617 23.412 1.00 89.31 257 GLU A O 1
ATOM 2023 N N . GLN A 1 258 ? 7.241 2.334 21.324 1.00 91.38 258 GLN A N 1
ATOM 2024 C CA . GLN A 1 258 ? 6.112 3.269 21.328 1.00 91.38 258 GLN A CA 1
ATOM 2025 C C . GLN A 1 258 ? 4.763 2.567 21.546 1.00 91.38 258 GLN A C 1
ATOM 2027 O O . GLN A 1 258 ? 3.892 3.124 22.217 1.00 91.38 258 GLN A O 1
ATOM 2032 N N . ILE A 1 259 ? 4.585 1.350 21.020 1.00 87.56 259 ILE A N 1
ATOM 2033 C CA . ILE A 1 259 ? 3.389 0.532 21.262 1.00 87.56 259 ILE A CA 1
ATOM 2034 C C . ILE A 1 259 ? 3.284 0.149 22.743 1.00 87.56 259 ILE A C 1
ATOM 2036 O O . ILE A 1 259 ? 2.206 0.292 23.324 1.00 87.56 259 ILE A O 1
ATOM 2040 N N . GLU A 1 260 ? 4.373 -0.307 23.368 1.00 92.06 260 GLU A N 1
ATOM 2041 C CA . GLU A 1 260 ? 4.374 -0.659 24.795 1.00 92.06 260 GLU A CA 1
ATOM 2042 C C . GLU A 1 260 ? 4.160 0.572 25.686 1.00 92.06 260 GLU A C 1
ATOM 2044 O O . GLU A 1 260 ? 3.264 0.568 26.534 1.00 92.06 260 GLU A O 1
ATOM 2049 N N . ILE A 1 261 ? 4.854 1.682 25.409 1.00 92.44 261 ILE A N 1
ATOM 2050 C CA . ILE A 1 261 ? 4.649 2.965 26.102 1.00 92.44 261 ILE A CA 1
ATOM 2051 C C . ILE A 1 261 ? 3.185 3.396 26.012 1.00 92.44 261 ILE A C 1
ATOM 2053 O O . ILE A 1 261 ? 2.606 3.835 27.009 1.00 92.44 261 ILE A O 1
ATOM 2057 N N . TYR A 1 262 ? 2.562 3.270 24.836 1.00 89.31 262 TYR A N 1
ATOM 2058 C CA . TYR A 1 262 ? 1.153 3.609 24.666 1.00 89.31 262 TYR A CA 1
ATOM 2059 C C . TYR A 1 262 ? 0.243 2.707 25.504 1.00 89.31 262 TYR A C 1
ATOM 2061 O O . TYR A 1 262 ? -0.739 3.197 26.057 1.00 89.31 262 TYR A O 1
ATOM 2069 N N . LYS A 1 263 ? 0.542 1.406 25.633 1.00 85.75 263 LYS A N 1
ATOM 2070 C CA . LYS A 1 263 ? -0.268 0.479 26.442 1.00 85.75 263 LYS A CA 1
ATOM 2071 C C . LYS A 1 263 ? -0.304 0.879 27.917 1.00 85.75 263 LYS A C 1
ATOM 2073 O O . LYS A 1 263 ? -1.377 0.800 28.520 1.00 85.75 263 LYS A O 1
ATOM 2078 N N . GLU A 1 264 ? 0.814 1.343 28.462 1.00 87.62 264 GLU A N 1
ATOM 2079 C CA . GLU A 1 264 ? 0.938 1.788 29.856 1.00 87.62 264 GLU A CA 1
ATOM 2080 C C . GLU A 1 264 ? 0.338 3.192 30.062 1.00 87.62 264 GLU A C 1
ATOM 2082 O O . GLU A 1 264 ? -0.494 3.432 30.953 1.00 87.62 264 GLU A O 1
ATOM 2087 N N . ASN A 1 265 ? 0.680 4.114 29.160 1.00 88.75 265 ASN A N 1
ATOM 2088 C CA . ASN A 1 265 ? 0.376 5.540 29.269 1.00 88.75 265 ASN A CA 1
ATOM 2089 C C . ASN A 1 265 ? -0.886 5.960 28.503 1.00 88.75 265 ASN A C 1
ATOM 2091 O O . ASN A 1 265 ? -1.011 7.116 28.095 1.00 88.75 265 ASN A O 1
ATOM 2095 N N . LYS A 1 266 ? -1.851 5.044 28.311 1.00 84.62 266 LYS A N 1
ATOM 2096 C CA . LYS A 1 266 ? -3.110 5.377 27.620 1.00 84.62 266 LYS A CA 1
ATOM 2097 C C . LYS A 1 266 ? -3.770 6.610 28.256 1.00 84.62 266 LYS A C 1
ATOM 2099 O O . LYS A 1 266 ? -3.885 6.645 29.490 1.00 84.62 266 LYS A O 1
ATOM 2104 N N . PRO A 1 267 ? -4.269 7.569 27.450 1.00 84.12 267 PRO A N 1
ATOM 2105 C CA . PRO A 1 267 ? -4.946 8.757 27.958 1.00 84.12 267 PRO A CA 1
ATOM 2106 C C . PRO A 1 267 ? -6.073 8.411 28.934 1.00 84.12 267 PRO A C 1
ATOM 2108 O O . PRO A 1 267 ? -6.802 7.432 28.743 1.00 84.12 267 PRO A O 1
ATOM 2111 N N . MET A 1 268 ? -6.254 9.238 29.968 1.00 82.19 268 MET A N 1
ATOM 2112 C CA . MET A 1 268 ? -7.251 8.980 31.013 1.00 82.19 268 MET A CA 1
ATOM 2113 C C . MET A 1 268 ? -8.669 8.844 30.443 1.00 82.19 268 MET A C 1
ATOM 2115 O O . MET A 1 268 ? -9.414 7.960 30.859 1.00 82.19 268 MET A O 1
ATOM 2119 N N . GLY A 1 269 ? -9.012 9.644 29.427 1.00 76.69 269 GLY A N 1
ATOM 2120 C CA . GLY A 1 269 ? -10.291 9.542 28.719 1.00 76.69 269 GLY A CA 1
ATOM 2121 C C . GLY A 1 269 ? -10.509 8.178 28.054 1.00 76.69 269 GLY A C 1
ATOM 2122 O O . GLY A 1 269 ? -11.603 7.627 28.132 1.00 76.69 269 GLY A O 1
ATOM 2123 N N . THR A 1 270 ? -9.463 7.576 27.480 1.00 81.00 270 THR A N 1
ATOM 2124 C CA . THR A 1 270 ? -9.523 6.224 26.898 1.00 81.00 270 THR A CA 1
ATOM 2125 C C . THR A 1 270 ? -9.756 5.166 27.974 1.00 81.00 270 THR A C 1
ATOM 2127 O O . THR A 1 270 ? -10.569 4.263 27.787 1.00 81.00 270 THR A O 1
ATOM 2130 N N . LYS A 1 271 ? -9.075 5.291 29.121 1.00 82.69 271 LYS A N 1
ATOM 2131 C CA . LYS A 1 271 ? -9.248 4.390 30.273 1.00 82.69 271 LYS A CA 1
ATOM 2132 C C . LYS A 1 271 ? -10.664 4.503 30.862 1.00 82.69 271 LYS A C 1
ATOM 2134 O O . LYS A 1 271 ? -11.302 3.479 31.092 1.00 82.69 271 LYS A O 1
ATOM 2139 N N . LEU A 1 272 ? -11.180 5.725 31.036 1.00 83.31 272 LEU A N 1
ATOM 2140 C CA . LEU A 1 272 ? -12.543 5.977 31.516 1.00 83.31 272 LEU A CA 1
ATOM 2141 C C . LEU A 1 272 ? -13.592 5.422 30.549 1.00 83.31 272 LEU A C 1
ATOM 2143 O O . LEU A 1 272 ? -14.520 4.743 30.982 1.00 83.31 272 LEU A O 1
ATOM 2147 N N . TYR A 1 273 ? -13.428 5.654 29.245 1.00 80.25 273 TYR A N 1
ATOM 2148 C CA . TYR A 1 273 ? -14.331 5.087 28.248 1.00 80.25 273 TYR A CA 1
ATOM 2149 C C . TYR A 1 273 ? -14.331 3.557 28.306 1.00 80.25 273 TYR A C 1
ATOM 2151 O O . TYR A 1 273 ? -15.397 2.949 28.377 1.00 80.25 273 TYR A O 1
ATOM 2159 N N . ALA A 1 274 ? -13.150 2.928 28.328 1.00 80.31 274 ALA A N 1
ATOM 2160 C CA . ALA A 1 274 ? -13.035 1.475 28.433 1.00 80.31 274 ALA A CA 1
ATOM 2161 C C . ALA A 1 274 ? -13.733 0.941 29.695 1.00 80.31 274 ALA A C 1
ATOM 2163 O O . ALA A 1 274 ? -14.437 -0.065 29.625 1.00 80.31 274 ALA A O 1
ATOM 2164 N N . PHE A 1 275 ? -13.601 1.637 30.829 1.00 85.88 275 PHE A N 1
ATOM 2165 C CA . PHE A 1 275 ? -14.306 1.299 32.064 1.00 85.88 275 PHE A CA 1
ATOM 2166 C C . PHE A 1 275 ? -15.830 1.393 31.911 1.00 85.88 275 PHE A C 1
ATOM 2168 O O . PHE A 1 275 ? -16.524 0.419 32.207 1.00 85.88 275 PHE A O 1
ATOM 2175 N N . LEU A 1 276 ? -16.351 2.529 31.431 1.00 83.94 276 LEU A N 1
ATOM 2176 C CA . LEU A 1 276 ? -17.790 2.741 31.235 1.00 83.94 276 LEU A CA 1
ATOM 2177 C C . LEU A 1 276 ? -18.375 1.704 30.275 1.00 83.94 276 LEU A C 1
ATOM 2179 O O . LEU A 1 276 ? -19.429 1.133 30.538 1.00 83.94 276 LEU A O 1
ATOM 2183 N N . TYR A 1 277 ? -17.663 1.428 29.187 1.00 79.94 277 TYR A N 1
ATOM 2184 C CA . TYR A 1 277 ? -18.062 0.460 28.181 1.00 79.94 277 TYR A CA 1
ATOM 2185 C C . TYR A 1 277 ? -18.108 -0.972 28.743 1.00 79.94 277 TYR A C 1
ATOM 2187 O O . TYR A 1 277 ? -19.142 -1.638 28.637 1.00 79.94 277 TYR A O 1
ATOM 2195 N N . ASN A 1 278 ? -17.030 -1.427 29.396 1.00 83.56 278 ASN A N 1
ATOM 2196 C CA . ASN A 1 278 ? -16.941 -2.778 29.965 1.00 83.56 278 ASN A CA 1
ATOM 2197 C C . ASN A 1 278 ? -17.956 -3.010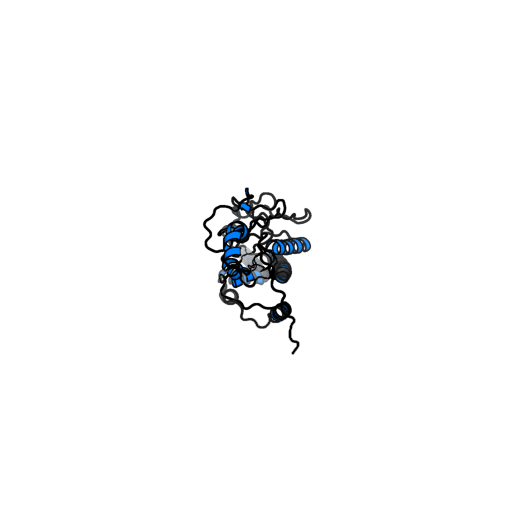 31.093 1.00 83.56 278 ASN A C 1
ATOM 2199 O O . ASN A 1 278 ? -18.409 -4.133 31.291 1.00 83.56 278 ASN A O 1
ATOM 2203 N N . ASN A 1 279 ? -18.353 -1.949 31.801 1.00 87.75 279 ASN A N 1
ATOM 2204 C CA . ASN A 1 279 ? -19.286 -2.024 32.923 1.00 87.75 279 ASN A CA 1
ATOM 2205 C C . ASN A 1 279 ? -20.691 -1.502 32.586 1.00 87.75 279 ASN A C 1
ATOM 2207 O O . ASN A 1 279 ? -21.513 -1.376 33.490 1.00 87.75 279 ASN A O 1
ATOM 2211 N N . LYS A 1 280 ? -21.015 -1.221 31.314 1.00 85.94 280 LYS A N 1
ATOM 2212 C CA . LYS A 1 280 ? -22.266 -0.532 30.934 1.00 85.94 280 LYS A CA 1
ATOM 2213 C C . LYS A 1 280 ? -23.533 -1.214 31.459 1.00 85.94 280 LYS A C 1
ATOM 2215 O O . LYS A 1 280 ? -24.452 -0.538 31.908 1.00 85.94 280 LYS A O 1
ATOM 2220 N N . LYS A 1 281 ? -23.571 -2.553 31.440 1.00 85.94 281 LYS A N 1
ATOM 2221 C CA . LYS A 1 281 ? -24.709 -3.344 31.941 1.00 85.94 281 LYS A CA 1
ATOM 2222 C C . LYS A 1 281 ? -24.840 -3.226 33.459 1.00 85.94 281 LYS A C 1
ATOM 2224 O O . LYS A 1 281 ? -25.936 -2.999 33.956 1.00 85.94 281 LYS A O 1
ATOM 2229 N N . THR A 1 282 ? -23.721 -3.324 34.174 1.00 89.75 282 THR A N 1
ATOM 2230 C CA . THR A 1 282 ? -23.663 -3.162 35.632 1.00 89.75 282 THR A CA 1
ATOM 2231 C C . THR A 1 282 ? -24.066 -1.749 36.040 1.00 89.75 282 THR A C 1
ATOM 2233 O O . THR A 1 282 ? -24.897 -1.583 36.923 1.00 89.75 282 THR A O 1
ATOM 2236 N N . ILE A 1 283 ? -23.544 -0.732 35.350 1.00 89.25 283 ILE A N 1
ATOM 2237 C CA . ILE A 1 283 ? -23.887 0.675 35.581 1.00 89.25 283 ILE A CA 1
ATOM 2238 C C . ILE A 1 283 ? -25.391 0.891 35.368 1.00 89.25 283 ILE A C 1
ATOM 2240 O O . ILE A 1 283 ? -26.051 1.440 36.246 1.00 89.25 283 ILE A O 1
ATOM 2244 N N . ALA A 1 284 ? -25.956 0.412 34.254 1.00 88.69 284 ALA A N 1
ATOM 2245 C CA . ALA A 1 284 ? -27.389 0.526 33.981 1.00 88.69 284 ALA A CA 1
ATOM 2246 C C . ALA A 1 284 ? -28.250 -0.188 35.039 1.00 88.69 284 ALA A C 1
ATOM 2248 O O . ALA A 1 284 ? -29.251 0.369 35.486 1.00 88.69 284 ALA A O 1
ATOM 2249 N N . ALA A 1 285 ? -27.846 -1.383 35.480 1.00 91.12 285 ALA A N 1
ATOM 2250 C CA . ALA A 1 285 ? -28.540 -2.122 36.532 1.00 91.12 285 ALA A CA 1
ATOM 2251 C C . ALA A 1 285 ? -28.532 -1.359 37.868 1.00 91.12 285 ALA A C 1
ATOM 2253 O O . ALA A 1 285 ? -29.578 -1.214 38.498 1.00 91.12 285 ALA A O 1
ATOM 2254 N N . VAL A 1 286 ? -27.379 -0.812 38.269 1.00 91.94 286 VAL A N 1
ATOM 2255 C CA . VAL A 1 286 ? -27.242 -0.001 39.489 1.00 91.94 286 VAL A CA 1
ATOM 2256 C C . VAL A 1 286 ? -28.119 1.252 39.416 1.00 91.94 286 VAL A C 1
ATOM 2258 O O . VAL A 1 286 ? -28.862 1.532 40.355 1.00 91.94 286 VAL A O 1
ATOM 2261 N N . PHE A 1 287 ? -28.104 1.975 38.292 1.00 90.88 287 PHE A N 1
ATOM 2262 C CA . PHE A 1 287 ? -28.989 3.127 38.092 1.00 90.88 287 PHE A CA 1
ATOM 2263 C C . PHE A 1 287 ? -30.474 2.741 38.146 1.00 90.88 287 PHE A C 1
ATOM 2265 O O . PHE A 1 287 ? -31.262 3.459 38.758 1.00 90.88 287 PHE A O 1
ATOM 2272 N N . GLY A 1 288 ? -30.856 1.592 37.579 1.00 89.62 288 GLY A N 1
ATOM 2273 C CA . GLY A 1 288 ? -32.223 1.070 37.660 1.00 89.62 288 GLY A CA 1
ATOM 2274 C C . GLY A 1 288 ? -32.688 0.825 39.100 1.00 89.62 288 GLY A C 1
ATOM 2275 O O . GLY A 1 288 ? -33.807 1.194 39.456 1.00 89.62 288 GLY A O 1
ATOM 2276 N N . VAL A 1 289 ? -31.812 0.282 39.954 1.00 91.12 289 VAL A N 1
ATOM 2277 C CA . VAL A 1 289 ? -32.093 0.084 41.388 1.00 91.12 289 VAL A CA 1
ATOM 2278 C C . VAL A 1 289 ? -32.324 1.418 42.099 1.00 91.12 289 VAL A C 1
ATOM 2280 O O . VAL A 1 289 ? -33.286 1.544 42.857 1.00 91.12 289 VAL A O 1
ATOM 2283 N N . PHE A 1 290 ? -31.497 2.434 41.831 1.00 91.12 290 PHE A N 1
ATOM 2284 C CA . PHE A 1 290 ? -31.684 3.762 42.421 1.00 91.12 290 PHE A CA 1
ATOM 2285 C C . PHE A 1 290 ? -33.008 4.403 41.999 1.00 91.12 290 PHE A C 1
ATOM 2287 O O . PHE A 1 290 ? -33.726 4.922 42.852 1.00 91.12 290 PHE A O 1
ATOM 2294 N N . VAL A 1 291 ? -33.368 4.332 40.715 1.00 89.00 291 VAL A N 1
ATOM 2295 C CA . VAL A 1 291 ? -34.647 4.864 40.215 1.00 89.00 291 VAL A CA 1
ATOM 2296 C C . VAL A 1 291 ? -35.836 4.185 40.904 1.00 89.00 291 VAL A C 1
ATOM 2298 O O . VAL A 1 291 ? -36.759 4.872 41.340 1.00 89.00 291 VAL A O 1
ATOM 2301 N N . ALA A 1 292 ? -35.795 2.860 41.075 1.00 88.81 292 ALA A N 1
ATOM 2302 C CA . ALA A 1 292 ? -36.838 2.124 41.790 1.00 88.81 292 ALA A CA 1
ATOM 2303 C C . ALA A 1 292 ? -36.947 2.553 43.265 1.00 88.81 292 ALA A C 1
ATOM 2305 O O . ALA A 1 292 ? -38.048 2.803 43.758 1.00 88.81 292 ALA A O 1
ATOM 2306 N N . LEU A 1 293 ? -35.811 2.707 43.954 1.00 91.06 293 LEU A N 1
ATOM 2307 C CA . LEU A 1 293 ? -35.748 3.195 45.336 1.00 91.06 293 LEU A CA 1
ATOM 2308 C C . LEU A 1 293 ? -36.348 4.597 45.486 1.00 91.06 293 LEU A C 1
ATOM 2310 O O . LEU A 1 293 ? -37.167 4.818 46.377 1.00 91.06 293 LEU A O 1
ATOM 2314 N N . PHE A 1 294 ? -35.990 5.532 44.601 1.00 90.56 294 PHE A N 1
ATOM 2315 C CA . PHE A 1 294 ? -36.570 6.877 44.606 1.00 90.56 294 PHE A CA 1
ATOM 2316 C C . PHE A 1 294 ? -38.080 6.857 44.349 1.00 90.56 294 PHE A C 1
ATOM 2318 O O . PHE A 1 294 ? -38.811 7.604 44.999 1.00 90.56 294 PHE A O 1
ATOM 2325 N N . GLY A 1 295 ? -38.557 5.972 43.467 1.00 87.69 295 GLY A N 1
ATOM 2326 C CA . GLY A 1 295 ? -39.986 5.747 43.250 1.00 87.69 295 GLY A CA 1
ATOM 2327 C C . GLY A 1 295 ? -40.704 5.315 44.530 1.00 87.69 295 GLY A C 1
ATOM 2328 O O . GLY A 1 295 ? -41.676 5.954 44.925 1.00 87.69 295 GLY A O 1
ATOM 2329 N N . ILE A 1 296 ? -40.176 4.301 45.226 1.00 90.44 296 ILE A N 1
ATOM 2330 C CA . ILE A 1 296 ? -40.739 3.790 46.488 1.00 90.44 296 ILE A CA 1
ATOM 2331 C C . ILE A 1 296 ? -40.760 4.879 47.566 1.00 90.44 296 ILE A C 1
ATOM 2333 O O . ILE A 1 296 ? -41.784 5.079 48.220 1.00 90.44 296 ILE A O 1
ATOM 2337 N N . ILE A 1 297 ? -39.656 5.613 47.742 1.00 89.25 297 ILE A N 1
ATOM 2338 C CA . ILE A 1 297 ? -39.580 6.717 48.710 1.00 89.25 297 ILE A CA 1
ATOM 2339 C C . ILE A 1 297 ? -40.617 7.793 48.372 1.00 89.25 297 ILE A C 1
ATOM 2341 O O . ILE A 1 297 ? -41.321 8.262 49.265 1.00 89.25 297 ILE A O 1
ATOM 2345 N N . GLY A 1 298 ? -40.761 8.152 47.094 1.00 84.56 298 GLY A N 1
ATOM 2346 C CA . GLY A 1 298 ? -41.780 9.095 46.635 1.00 84.56 298 GLY A CA 1
ATOM 2347 C C . GLY A 1 298 ? -43.197 8.632 46.978 1.00 84.56 298 GLY A C 1
ATOM 2348 O O . GLY A 1 298 ? -43.986 9.415 47.509 1.00 84.56 298 GLY A O 1
ATOM 2349 N N . THR A 1 299 ? -43.506 7.350 46.761 1.00 84.44 299 THR A N 1
ATOM 2350 C CA . THR A 1 299 ? -44.798 6.763 47.143 1.00 84.44 299 THR A CA 1
ATOM 2351 C C . THR A 1 299 ? -45.019 6.826 48.654 1.00 84.44 299 THR A C 1
ATOM 2353 O O . THR A 1 299 ? -46.077 7.273 49.089 1.00 84.44 299 THR A O 1
ATOM 2356 N N . LEU A 1 300 ? -44.020 6.459 49.464 1.00 85.81 300 LEU A N 1
ATOM 2357 C CA . LEU A 1 300 ? -44.104 6.502 50.930 1.00 85.81 300 LEU A CA 1
ATOM 2358 C C . LEU A 1 300 ? -44.312 7.926 51.467 1.00 85.81 300 LEU A C 1
ATOM 2360 O O . LEU A 1 300 ? -45.113 8.132 52.378 1.00 85.81 300 LEU A O 1
ATOM 2364 N N . VAL A 1 301 ? -43.633 8.921 50.888 1.00 85.75 301 VAL A N 1
ATOM 2365 C CA . VAL A 1 301 ? -43.826 10.339 51.237 1.00 85.75 301 VAL A CA 1
ATOM 2366 C C . VAL A 1 301 ? -45.231 10.810 50.857 1.00 85.75 301 VAL A C 1
ATOM 2368 O O . VAL A 1 301 ? -45.843 11.560 51.617 1.00 85.75 301 VAL A O 1
ATOM 2371 N N . SER A 1 302 ? -45.760 10.356 49.718 1.00 82.12 302 SER A N 1
ATOM 2372 C CA . SER A 1 302 ? -47.120 10.682 49.278 1.00 82.12 302 SER A CA 1
ATOM 2373 C C . SER A 1 302 ? -48.181 10.073 50.202 1.00 82.12 302 SER A C 1
ATOM 2375 O O . SER A 1 302 ? -49.093 10.772 50.632 1.00 82.12 302 SER A O 1
ATOM 2377 N N . VAL A 1 303 ? -48.014 8.802 50.595 1.00 80.56 303 VAL A N 1
ATOM 2378 C CA . VAL A 1 303 ? -48.892 8.122 51.564 1.00 80.56 303 VAL A CA 1
ATOM 2379 C C . VAL A 1 303 ? -48.862 8.828 52.920 1.00 80.56 303 VAL A C 1
ATOM 2381 O O . VAL A 1 303 ? -49.914 9.080 53.493 1.00 80.56 303 VAL A O 1
ATOM 2384 N N . LYS A 1 304 ? -47.681 9.230 53.410 1.00 80.44 304 LYS A N 1
ATOM 2385 C CA . LYS A 1 304 ? -47.550 9.961 54.681 1.00 80.44 304 LYS A CA 1
ATOM 2386 C C . LYS A 1 304 ? -48.197 11.354 54.658 1.00 80.44 304 LYS A C 1
ATOM 2388 O O . LYS A 1 304 ? -48.554 11.850 55.714 1.00 80.44 304 LYS A O 1
ATOM 2393 N N . LYS A 1 305 ? -48.321 11.997 53.491 1.00 76.69 305 LYS A N 1
ATOM 2394 C CA . LYS A 1 305 ? -49.042 13.276 53.342 1.00 76.69 305 LYS A CA 1
ATOM 2395 C C . LYS A 1 305 ? -50.561 13.112 53.237 1.00 76.69 305 LYS A C 1
ATOM 2397 O O . LYS A 1 305 ? -51.269 14.100 53.393 1.00 76.69 305 LYS A O 1
ATOM 2402 N N . ALA A 1 306 ? -51.038 11.916 52.897 1.00 69.75 306 ALA A N 1
ATOM 2403 C CA . ALA A 1 306 ? -52.458 11.615 52.726 1.00 69.75 306 ALA A CA 1
ATOM 2404 C C . ALA A 1 306 ? -53.142 11.127 54.020 1.00 69.75 306 ALA A C 1
ATOM 2406 O O . ALA A 1 306 ? -54.363 10.991 54.034 1.00 69.75 306 ALA A O 1
ATOM 2407 N N . ILE A 1 307 ? -52.358 10.858 55.071 1.00 68.06 307 ILE A N 1
ATOM 2408 C CA . ILE A 1 307 ? -52.788 10.527 56.440 1.00 68.06 307 ILE A CA 1
ATOM 2409 C C . ILE A 1 307 ? -52.621 11.777 57.302 1.00 68.06 307 ILE A C 1
ATOM 2411 O O . ILE A 1 307 ? -53.534 12.056 58.106 1.00 68.06 307 ILE A O 1
#

Foldseek 3Di:
DDDDDPDQQAAALQPGHRFDDFDPQCVVVVPDCHSGGHNDPVSCVVCVVVVVVVHQDVVPPDPPVDPPAFFDADDLQPDTHNDFDDDDDPADDGFATAHAFDDADPQFDDAPQQPPLDRPDVVPDPCVVDPDDDDVVRVVVVVVVVVLLVVLVVQLVVPDDQQDFLVVSQVSSCVSQSVVSHQLVQPSNSNQRTSDADADDPRPTRHHGHPDNPDVVVCVVVVVDDDDDDDDPVRVVVVVVVVVDDDDDPVVVVVVVVVVVCVVCPDPVVVVVVVCNVCVVVVVVVVVVVVVVVVVVVVVVVVVVVD

pLDDT: mean 79.22, std 17.77, range [32.69, 98.06]

Radius of gyration: 32.49 Å; chains: 1; bounding box: 100×48×95 Å

Organism: NCBI:txid422564